Protein AF-A0A0C6FTD4-F1 (afdb_monomer)

Radius of gyration: 16.61 Å; Cα contacts (8 Å, |Δi|>4): 308; chains: 1; bounding box: 39×42×42 Å

Mean predicted aligned error: 10.11 Å

Sequence (191 aa):
MSHYGLHRQDNLIFLHEQGGGRCLSPGLAGLESPFRVQGRHWLPCPHRLGPPEPGPIVEHPLVRAMGPDQAGSLFHVRPEHISWLWRLAEMTPASERIVEPIWTVKRPRIRRLEPRLALTNAAPLVLVDLAPADLVDMETLAQLPRLRNLIVCGPIKLAAATVLEPEGLDWNHDWPAEGRRQLHHLIRKEA

Nearest PDB structures (foldseek):
  4mq6-assembly1_B  TM=4.910E-01  e=6.447E+00  Mycobacterium tuberculosis
  1e2s-assembly1_P-2  TM=2.036E-01  e=9.476E+00  Homo sapiens

Solvent-accessible surface area (backbone atoms only — not comparable to full-atom values): 11291 Å² total; per-residue (Å²): 134,69,36,48,48,58,35,39,56,96,90,46,73,40,41,33,34,68,77,73,49,36,28,70,36,88,97,40,56,85,48,68,61,97,67,85,82,83,76,95,67,84,37,78,57,75,89,74,60,70,85,68,80,91,72,78,66,69,74,38,67,49,51,36,61,42,26,64,78,56,73,42,43,49,32,27,32,51,58,93,51,50,67,55,56,64,55,44,47,52,25,38,92,56,80,59,82,42,72,39,52,43,79,82,50,47,84,85,38,58,73,62,45,51,62,60,36,56,34,36,47,33,51,30,41,31,39,28,79,48,53,82,88,46,47,73,60,50,54,55,59,68,70,51,86,42,59,18,27,41,35,42,26,21,90,70,78,56,93,83,38,46,80,43,69,70,84,93,64,66,87,84,56,64,36,53,58,49,27,54,37,54,50,54,52,55,63,58,75,78,107

Organism: NCBI:txid270351

Foldseek 3Di:
DWAKAWFADPHDIWIATLVPQATPAPPCRPDGDPDDDDDDDDHDDLVPQDAADDDDCCPAPVLVQQALDDAAAAAEEEQVCVVVSVLLVLLFDDSDDQEDEVVVCDPPRLVVCLVVQVGRGSGHREYEPDDPVCLVSVLVVNPHRGRYYYYYYYNDDDPRHHYHDCPPDDSPDPSNSVSSNVVNVVSVVSD

Structure (mmCIF, N/CA/C/O backbone):
data_AF-A0A0C6FTD4-F1
#
_entry.id   AF-A0A0C6FTD4-F1
#
loop_
_atom_site.group_PDB
_atom_site.id
_atom_site.type_symbol
_atom_site.label_atom_id
_atom_site.label_alt_id
_atom_site.label_comp_id
_atom_site.label_asym_id
_atom_site.label_entity_id
_atom_site.label_seq_id
_atom_site.pdbx_PDB_ins_code
_atom_site.Cartn_x
_atom_site.Cartn_y
_atom_site.Cartn_z
_atom_site.occupancy
_atom_site.B_iso_or_equiv
_atom_site.auth_seq_id
_atom_site.auth_comp_id
_atom_site.auth_asym_id
_atom_site.auth_atom_id
_atom_site.pdbx_PDB_model_num
ATOM 1 N N . MET A 1 1 ? -11.092 -6.631 -25.320 1.00 45.78 1 MET A N 1
ATOM 2 C CA . MET A 1 1 ? -9.939 -6.827 -24.417 1.00 45.78 1 MET A CA 1
ATOM 3 C C . MET A 1 1 ? -10.512 -7.267 -23.080 1.00 45.78 1 MET A C 1
ATOM 5 O O . MET A 1 1 ? -11.277 -6.500 -22.513 1.00 45.78 1 MET A O 1
ATOM 9 N N . SER A 1 2 ? -10.257 -8.500 -22.636 1.00 45.19 2 SER A N 1
ATOM 10 C CA . SER A 1 2 ? -10.628 -8.921 -21.277 1.00 45.19 2 SER A CA 1
ATOM 11 C C . SER A 1 2 ? -9.624 -8.318 -20.301 1.00 45.19 2 SER A C 1
ATOM 13 O O . SER A 1 2 ? -8.418 -8.385 -20.542 1.00 45.19 2 SER A O 1
ATOM 15 N N . HIS A 1 3 ? -10.125 -7.690 -19.248 1.00 51.03 3 HIS A N 1
ATOM 16 C CA . HIS A 1 3 ? -9.325 -7.165 -18.147 1.00 51.03 3 HIS A CA 1
ATOM 17 C C . HIS A 1 3 ? -9.372 -8.164 -16.987 1.00 51.03 3 HIS A C 1
ATOM 19 O O . HIS A 1 3 ? -10.279 -8.995 -16.935 1.00 51.03 3 HIS A O 1
ATOM 25 N N . TYR A 1 4 ? -8.414 -8.096 -16.070 1.00 58.66 4 TYR A N 1
ATOM 26 C CA . TYR A 1 4 ? -8.310 -9.036 -14.954 1.00 58.66 4 TYR A CA 1
ATOM 27 C C . TYR A 1 4 ? -8.041 -8.276 -13.657 1.00 58.66 4 TYR A C 1
ATOM 29 O O . TYR A 1 4 ? -7.563 -7.149 -13.716 1.00 58.66 4 TYR A O 1
ATOM 37 N N . GLY A 1 5 ? -8.346 -8.864 -12.505 1.00 60.12 5 GLY A N 1
ATOM 38 C CA . GLY A 1 5 ? -8.024 -8.313 -11.187 1.00 60.12 5 GLY A CA 1
ATOM 39 C C . GLY A 1 5 ? -7.513 -9.409 -10.260 1.00 60.12 5 GLY A C 1
ATOM 40 O O . GLY A 1 5 ? -7.951 -10.554 -10.376 1.00 60.12 5 GLY A O 1
ATOM 41 N N . LEU A 1 6 ? -6.577 -9.077 -9.367 1.00 63.69 6 LEU A N 1
ATOM 42 C CA . LEU A 1 6 ? -6.231 -9.961 -8.254 1.00 63.69 6 LEU A CA 1
ATOM 43 C C . LEU A 1 6 ? -7.110 -9.668 -7.065 1.00 63.69 6 LEU A C 1
ATOM 45 O O . LEU A 1 6 ? -7.293 -8.512 -6.679 1.00 63.69 6 LEU A O 1
ATOM 49 N N . HIS A 1 7 ? -7.588 -10.747 -6.474 1.00 66.25 7 HIS A N 1
ATOM 50 C CA . HIS A 1 7 ? -8.433 -10.725 -5.308 1.00 66.25 7 HIS A CA 1
ATOM 51 C C . HIS A 1 7 ? -7.838 -11.620 -4.232 1.00 66.25 7 HIS A C 1
ATOM 53 O O . HIS A 1 7 ? -7.174 -12.607 -4.526 1.00 66.25 7 HIS A O 1
ATOM 59 N N . ARG A 1 8 ? -8.098 -11.265 -2.985 1.00 60.75 8 ARG A N 1
ATOM 60 C CA . ARG A 1 8 ? -7.745 -11.986 -1.786 1.00 60.75 8 ARG A CA 1
ATOM 61 C C . ARG A 1 8 ? -8.991 -12.127 -0.935 1.00 60.75 8 ARG A C 1
ATOM 63 O O . ARG A 1 8 ? -9.631 -11.132 -0.602 1.00 60.75 8 ARG A O 1
ATOM 70 N N . GLN A 1 9 ? -9.307 -13.355 -0.567 1.00 65.62 9 GLN A N 1
ATOM 71 C CA . GLN A 1 9 ? -10.308 -13.665 0.438 1.00 65.62 9 GLN A CA 1
ATOM 72 C C . GLN A 1 9 ? -9.646 -14.582 1.459 1.00 65.62 9 GLN A C 1
ATOM 74 O O . GLN A 1 9 ? -9.168 -15.660 1.111 1.00 65.62 9 GLN A O 1
ATOM 79 N N . ASP A 1 10 ? -9.561 -14.117 2.703 1.00 66.56 10 ASP A N 1
ATOM 80 C CA . ASP A 1 10 ? -8.832 -14.794 3.774 1.00 66.56 10 ASP A CA 1
ATOM 81 C C . ASP A 1 10 ? -7.364 -15.079 3.377 1.00 66.56 10 ASP A C 1
ATOM 83 O O . ASP A 1 10 ? -6.558 -14.158 3.181 1.00 66.56 10 ASP A O 1
ATOM 87 N N . ASN A 1 11 ? -7.013 -16.358 3.228 1.00 59.88 11 ASN A N 1
ATOM 88 C CA . ASN A 1 11 ? -5.682 -16.822 2.835 1.00 59.88 11 ASN A CA 1
ATOM 89 C C . ASN A 1 11 ? -5.563 -17.176 1.349 1.00 59.88 11 ASN A C 1
ATOM 91 O O . ASN A 1 11 ? -4.491 -17.591 0.926 1.00 59.88 11 ASN A O 1
ATOM 95 N N . LEU A 1 12 ? -6.638 -17.034 0.574 1.00 59.25 12 LEU A N 1
ATOM 96 C CA . LEU A 1 12 ? -6.668 -17.399 -0.836 1.00 59.25 12 LEU A CA 1
ATOM 97 C C . LEU A 1 12 ? -6.485 -16.159 -1.696 1.00 59.25 12 LEU A C 1
ATOM 99 O O . LEU A 1 12 ? -7.235 -15.191 -1.544 1.00 59.25 12 LEU A O 1
ATOM 103 N N . ILE A 1 13 ? -5.531 -16.208 -2.621 1.00 64.56 13 ILE A N 1
ATOM 104 C CA . ILE A 1 13 ? -5.377 -15.214 -3.676 1.00 64.56 13 ILE A CA 1
ATOM 105 C C . ILE A 1 13 ? -5.880 -15.833 -4.976 1.00 64.56 13 ILE A C 1
ATOM 107 O O . ILE A 1 13 ? -5.675 -17.007 -5.271 1.00 64.56 13 ILE A O 1
ATOM 111 N N . PHE A 1 14 ? -6.626 -15.064 -5.756 1.00 64.06 14 PHE A N 1
ATOM 112 C CA . PHE A 1 14 ? -7.151 -15.561 -7.010 1.00 64.06 14 PHE A CA 1
ATOM 113 C C . PHE A 1 14 ? -7.305 -14.473 -8.058 1.00 64.06 14 PHE A C 1
ATOM 115 O O . PHE A 1 14 ? -7.541 -13.297 -7.772 1.00 64.06 14 PHE A O 1
ATOM 122 N N . LEU A 1 15 ? -7.158 -14.890 -9.311 1.00 66.06 15 LEU A N 1
ATOM 123 C CA . LEU A 1 15 ? -7.287 -14.020 -10.466 1.00 66.06 15 LEU A CA 1
ATOM 124 C C . LEU A 1 15 ? -8.718 -14.080 -10.997 1.00 66.06 15 LEU A C 1
ATOM 126 O O . LEU A 1 15 ? -9.253 -15.163 -11.225 1.00 66.06 15 LEU A O 1
ATOM 130 N N . HIS A 1 16 ? -9.320 -12.927 -11.259 1.00 66.38 16 HIS A N 1
ATOM 131 C CA . HIS A 1 16 ? -10.670 -12.834 -11.813 1.00 66.38 16 HIS A CA 1
ATOM 132 C C . HIS A 1 16 ? -10.679 -12.130 -13.164 1.00 66.38 16 HIS A C 1
ATOM 134 O O . HIS A 1 16 ? -9.994 -11.127 -13.352 1.00 66.38 16 HIS A O 1
ATOM 140 N N . GLU A 1 17 ? -11.463 -12.646 -14.110 1.00 59.72 17 GLU A N 1
ATOM 141 C CA . GLU A 1 17 ? -11.718 -12.019 -15.407 1.00 59.72 17 GLU A CA 1
ATOM 142 C C . GLU A 1 17 ? -12.850 -10.984 -15.296 1.00 59.72 17 GLU A C 1
ATOM 144 O O . GLU A 1 17 ? -14.014 -11.336 -15.108 1.00 59.72 17 GLU A O 1
ATOM 149 N N . GLN A 1 18 ? -12.542 -9.707 -15.529 1.00 56.06 18 GLN A N 1
ATOM 150 C CA . GLN A 1 18 ? -13.492 -8.586 -15.495 1.00 56.06 18 GLN A CA 1
ATOM 151 C C . GLN A 1 18 ? -14.639 -8.727 -16.506 1.00 56.06 18 GLN A C 1
ATOM 153 O O . GLN A 1 18 ? -15.755 -8.294 -16.238 1.00 56.06 18 GLN A O 1
ATOM 158 N N . GLY A 1 19 ? -14.365 -9.269 -17.695 1.00 51.25 19 GLY A N 1
ATOM 159 C CA . GLY A 1 19 ? -15.361 -9.371 -18.768 1.00 51.25 19 GLY A CA 1
ATOM 160 C C . GLY A 1 19 ? -16.383 -10.491 -18.565 1.00 51.25 19 GLY A C 1
ATOM 161 O O . GLY A 1 19 ? -17.467 -10.420 -19.135 1.00 51.25 19 GLY A O 1
ATOM 162 N N . GLY A 1 20 ? -16.038 -11.507 -17.768 1.00 53.09 20 GLY A N 1
ATOM 163 C CA . GLY A 1 20 ? -16.849 -12.710 -17.573 1.00 53.09 20 GLY A CA 1
ATOM 164 C C . GLY A 1 20 ? -17.270 -12.974 -16.129 1.00 53.09 20 GLY A C 1
ATOM 165 O O . GLY A 1 20 ? -18.078 -13.868 -15.915 1.00 53.09 20 GLY A O 1
ATOM 166 N N . GLY A 1 21 ? -16.725 -12.245 -15.145 1.00 55.16 21 GLY A N 1
ATOM 167 C CA . GLY A 1 21 ? -16.970 -12.498 -13.719 1.00 55.16 21 GLY A CA 1
ATOM 168 C C . GLY A 1 21 ? -16.462 -13.865 -13.250 1.00 55.16 21 GLY A C 1
ATOM 169 O O . GLY A 1 21 ? -16.978 -14.408 -12.277 1.00 55.16 21 GLY A O 1
ATOM 170 N N . ARG A 1 22 ? -15.496 -14.445 -13.975 1.00 58.31 22 ARG A N 1
ATOM 171 C CA . ARG A 1 22 ? -14.999 -15.810 -13.768 1.00 58.31 22 ARG A CA 1
ATOM 172 C C . ARG A 1 22 ? -13.691 -15.796 -12.995 1.00 58.31 22 ARG A C 1
ATOM 174 O O . ARG A 1 22 ? -12.764 -15.076 -13.368 1.00 58.31 22 ARG A O 1
ATOM 181 N N . CYS A 1 23 ? -13.596 -16.656 -11.987 1.00 62.72 23 CYS A N 1
ATOM 182 C CA . CYS A 1 23 ? -12.325 -16.983 -11.359 1.00 62.72 23 CYS A CA 1
ATOM 183 C C . CYS A 1 23 ? -11.488 -17.841 -12.308 1.00 62.72 23 CYS A C 1
ATOM 185 O O . CYS A 1 23 ? -11.978 -18.821 -12.870 1.00 62.72 23 CYS A O 1
ATOM 187 N N . LEU A 1 24 ? -10.232 -17.458 -12.498 1.00 62.66 24 LEU A N 1
ATOM 188 C CA . LEU A 1 24 ? -9.286 -18.141 -13.377 1.00 62.66 24 LEU A CA 1
ATOM 189 C C . LEU A 1 24 ? -8.280 -18.998 -12.610 1.00 62.66 24 LEU A C 1
ATOM 191 O O . LEU A 1 24 ? -7.499 -19.710 -13.236 1.00 62.66 24 LEU A O 1
ATOM 195 N N . SER A 1 25 ? -8.292 -18.939 -11.278 1.00 61.38 25 SER A N 1
ATOM 196 C CA . SER A 1 25 ? -7.454 -19.805 -10.455 1.00 61.38 25 SER A CA 1
ATOM 197 C C . SER A 1 25 ? -7.969 -21.255 -10.511 1.00 61.38 25 SER A C 1
ATOM 199 O O . SER A 1 25 ? -9.168 -21.482 -10.296 1.00 61.38 25 SER A O 1
ATOM 201 N N . PRO A 1 26 ? -7.101 -22.246 -10.803 1.00 54.31 26 PRO A N 1
ATOM 202 C CA . PRO A 1 26 ? -7.471 -23.661 -10.810 1.00 54.31 26 PRO A CA 1
ATOM 203 C C . PRO A 1 26 ? -8.148 -24.078 -9.497 1.00 54.31 26 PRO A C 1
ATOM 205 O O . PRO A 1 26 ? -7.729 -23.674 -8.420 1.00 54.31 26 PRO A O 1
ATOM 208 N N . GLY A 1 27 ? -9.231 -24.856 -9.579 1.00 57.47 27 GLY A N 1
ATOM 209 C CA . GLY A 1 27 ? -9.994 -25.297 -8.400 1.00 57.47 27 GLY A CA 1
ATOM 210 C C . GLY A 1 27 ? -10.921 -24.242 -7.779 1.00 57.47 27 GLY A C 1
ATOM 211 O O . GLY A 1 27 ? -11.751 -24.593 -6.946 1.00 57.47 27 GLY A O 1
ATOM 212 N N . LEU A 1 28 ? -10.857 -22.981 -8.221 1.00 61.84 28 LEU A N 1
ATOM 213 C CA . LEU A 1 28 ? -11.660 -21.871 -7.690 1.00 61.84 28 LEU A CA 1
ATOM 214 C C . LEU A 1 28 ? -12.660 -21.299 -8.707 1.00 61.84 28 LEU A C 1
ATOM 216 O O . LEU A 1 28 ? -13.267 -20.261 -8.455 1.00 61.84 28 LEU A O 1
ATOM 220 N N . ALA A 1 29 ? -12.872 -21.980 -9.839 1.00 55.38 29 ALA A N 1
ATOM 221 C CA . ALA A 1 29 ? -13.727 -21.533 -10.947 1.00 55.38 29 ALA A CA 1
ATOM 222 C C . ALA A 1 29 ? -15.187 -21.216 -10.548 1.00 55.38 29 ALA A C 1
ATOM 224 O O . ALA A 1 29 ? -15.860 -20.473 -11.258 1.00 55.38 29 ALA A O 1
ATOM 225 N N . GLY A 1 30 ? -15.665 -21.765 -9.424 1.00 55.09 30 GLY A N 1
ATOM 226 C CA . GLY A 1 30 ? -17.000 -21.510 -8.872 1.00 55.09 30 GLY A CA 1
ATOM 227 C C . GLY A 1 30 ? -17.117 -20.268 -7.979 1.00 55.09 30 GLY A C 1
ATOM 228 O O . GLY A 1 30 ? -18.221 -19.956 -7.544 1.00 55.09 30 GLY A O 1
ATOM 229 N N . LEU A 1 31 ? -16.017 -19.562 -7.682 1.00 56.34 31 LEU A N 1
ATOM 230 C CA . LEU A 1 31 ? -16.070 -18.315 -6.916 1.00 56.34 31 LEU A CA 1
ATOM 231 C C . LEU A 1 31 ? -16.557 -17.168 -7.810 1.00 56.34 31 LEU A C 1
ATOM 233 O O . LEU A 1 31 ? -15.825 -16.694 -8.686 1.00 56.34 31 LEU A O 1
ATOM 237 N N . GLU A 1 32 ? -17.787 -16.713 -7.571 1.00 52.66 32 GLU A N 1
ATOM 238 C CA . GLU A 1 32 ? -18.335 -15.506 -8.192 1.00 52.66 32 GLU A CA 1
ATOM 239 C C . GLU A 1 32 ? -17.591 -14.254 -7.711 1.00 52.66 32 GLU A C 1
ATOM 241 O O . GLU A 1 32 ? -17.205 -14.148 -6.5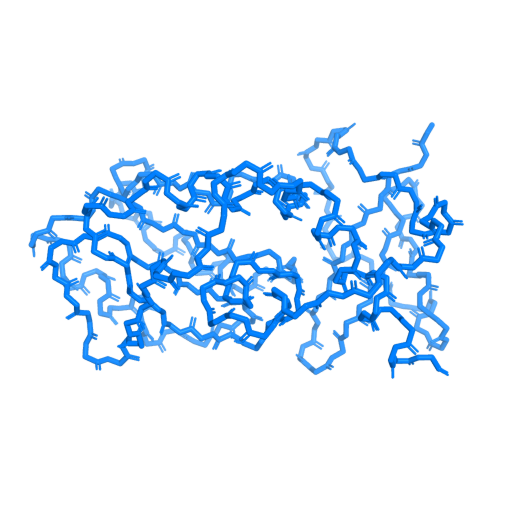48 1.00 52.66 32 GLU A O 1
ATOM 246 N N . SER A 1 33 ? -17.397 -13.279 -8.607 1.00 49.12 33 SER A N 1
ATOM 247 C CA . SER A 1 33 ? -16.842 -11.974 -8.231 1.00 49.12 33 SER A CA 1
ATOM 248 C C . SER A 1 33 ? -17.921 -11.204 -7.475 1.00 49.12 33 SER A C 1
ATOM 250 O O . SER A 1 33 ? -18.942 -10.883 -8.089 1.00 49.12 33 SER A O 1
ATOM 252 N N . PRO A 1 34 ? -17.744 -10.826 -6.198 1.00 47.00 34 PRO A N 1
ATOM 253 C CA . PRO A 1 34 ? -18.799 -10.118 -5.477 1.00 47.00 34 PRO A CA 1
ATOM 254 C C . PRO A 1 34 ? -18.935 -8.636 -5.887 1.00 47.00 34 PRO A C 1
ATOM 256 O O . PRO A 1 34 ? -19.691 -7.893 -5.262 1.00 47.00 34 PRO A O 1
ATOM 259 N N . PHE A 1 35 ? -18.234 -8.169 -6.931 1.00 46.38 35 PHE A N 1
ATOM 260 C CA . PHE A 1 35 ? -18.145 -6.747 -7.271 1.00 46.38 35 PHE A CA 1
ATOM 261 C C . PHE A 1 35 ? -18.562 -6.425 -8.711 1.00 46.38 35 PHE A C 1
ATOM 263 O O . PHE A 1 35 ? -18.147 -7.065 -9.676 1.00 46.38 35 PHE A O 1
ATOM 270 N N . ARG A 1 36 ? -19.330 -5.336 -8.862 1.00 38.53 36 ARG A N 1
ATOM 271 C CA . ARG A 1 36 ? -19.528 -4.642 -10.142 1.00 38.53 36 ARG A CA 1
ATOM 272 C C . ARG A 1 36 ? -18.368 -3.682 -10.380 1.00 38.53 36 ARG A C 1
ATOM 274 O O . ARG A 1 36 ? -18.089 -2.828 -9.544 1.00 38.53 36 ARG A O 1
ATOM 281 N N . VAL A 1 37 ? -17.731 -3.781 -11.542 1.00 37.75 37 VAL A N 1
ATOM 282 C CA . VAL A 1 37 ? -16.562 -2.957 -11.865 1.00 37.75 37 VAL A CA 1
ATOM 283 C C . VAL A 1 37 ? -16.964 -1.545 -12.304 1.00 37.75 37 VAL A C 1
ATOM 285 O O . VAL A 1 37 ? -17.711 -1.375 -13.268 1.00 37.75 37 VAL A O 1
ATOM 288 N N . GLN A 1 38 ? -16.410 -0.527 -11.640 1.00 33.19 38 GLN A N 1
ATOM 289 C CA . GLN A 1 38 ? -16.407 0.866 -12.096 1.00 33.19 38 GLN A CA 1
ATOM 290 C C . GLN A 1 38 ? -15.045 1.192 -12.745 1.00 33.19 38 GLN A C 1
ATOM 292 O O . GLN A 1 38 ? -14.152 1.702 -12.083 1.00 33.19 38 GLN A O 1
ATOM 297 N N . GLY A 1 39 ? -14.854 0.875 -14.034 1.00 37.16 39 GLY A N 1
ATOM 298 C CA . GLY A 1 39 ? -13.661 1.295 -14.804 1.00 37.16 39 GLY A CA 1
ATOM 299 C C . GLY A 1 39 ? -13.094 0.243 -15.771 1.00 37.16 39 GLY A C 1
ATOM 300 O O . GLY A 1 39 ? -13.171 -0.952 -15.512 1.00 37.16 39 GLY A O 1
ATOM 301 N N . ARG A 1 40 ? -12.545 0.672 -16.920 1.00 34.06 40 ARG A N 1
ATOM 302 C CA . ARG A 1 40 ? -12.121 -0.180 -18.065 1.00 34.06 40 ARG A CA 1
ATOM 303 C C . ARG A 1 40 ? -10.595 -0.268 -18.267 1.00 34.06 40 ARG A C 1
ATOM 305 O O . ARG A 1 40 ? -10.122 -0.424 -19.394 1.00 34.06 40 ARG A O 1
ATOM 312 N N . HIS A 1 41 ? -9.788 -0.108 -17.226 1.00 37.22 41 HIS A N 1
ATOM 313 C CA . HIS A 1 41 ? -8.341 0.092 -17.379 1.00 37.22 41 HIS A CA 1
ATOM 314 C C . HIS A 1 41 ? -7.584 -0.702 -16.296 1.00 37.22 41 HIS A C 1
ATOM 316 O O . HIS A 1 41 ? -8.035 -0.674 -15.164 1.00 37.22 41 HIS A O 1
ATOM 322 N N . TRP A 1 42 ? -6.481 -1.444 -16.458 1.00 35.81 42 TRP A N 1
ATOM 323 C CA . TRP A 1 42 ? -5.615 -1.881 -17.561 1.00 35.81 42 TRP A CA 1
ATOM 324 C C . TRP A 1 42 ? -4.735 -3.048 -17.046 1.00 35.81 42 TRP A C 1
ATOM 326 O O . TRP A 1 42 ? -3.538 -2.881 -16.833 1.00 35.81 42 TRP A O 1
ATOM 336 N N . LEU A 1 43 ? -5.283 -4.242 -16.823 1.00 40.94 43 LEU A N 1
ATOM 337 C CA . LEU A 1 43 ? -4.435 -5.398 -16.503 1.00 40.94 43 LEU A CA 1
ATOM 338 C C . LEU A 1 43 ? -4.237 -6.263 -17.756 1.00 40.94 43 LEU A C 1
ATOM 340 O O . LEU A 1 43 ? -5.187 -6.932 -18.177 1.00 40.94 43 LEU A O 1
ATOM 344 N N . PRO A 1 44 ? -3.053 -6.240 -18.408 1.00 38.34 44 PRO A N 1
ATOM 345 C CA . PRO A 1 44 ? -2.713 -7.271 -19.376 1.00 38.34 44 PRO A CA 1
ATOM 346 C C . PRO A 1 44 ? -2.757 -8.636 -18.678 1.00 38.34 44 PRO A C 1
ATOM 348 O O . PRO A 1 44 ? -2.241 -8.803 -17.577 1.00 38.34 44 PRO A O 1
ATOM 351 N N . CYS A 1 45 ? -3.425 -9.594 -19.322 1.00 37.88 45 CYS A N 1
ATOM 352 C CA . CYS A 1 45 ? -3.592 -10.965 -18.842 1.00 37.88 45 CYS A CA 1
ATOM 353 C C . CYS A 1 45 ? -2.259 -11.553 -18.341 1.00 37.88 45 CYS A C 1
ATOM 355 O O . CYS A 1 45 ? -1.292 -11.523 -19.109 1.00 37.88 45 CYS A O 1
ATOM 357 N N . PRO A 1 46 ? -2.197 -12.139 -17.131 1.00 40.62 46 PRO A N 1
ATOM 358 C CA . PRO A 1 46 ? -0.952 -12.662 -16.573 1.00 40.62 46 PRO A CA 1
ATOM 359 C C . PRO A 1 46 ? -0.315 -13.795 -17.397 1.00 40.62 46 PRO A C 1
ATOM 361 O O . PRO A 1 46 ? 0.883 -14.024 -17.303 1.00 40.62 46 PRO A O 1
ATOM 364 N N . HIS A 1 47 ? -1.062 -14.439 -18.298 1.00 36.72 47 HIS A N 1
ATOM 365 C CA . HIS A 1 47 ? -0.522 -15.414 -19.259 1.00 36.72 47 HIS A CA 1
ATOM 366 C C . HIS A 1 47 ? 0.342 -14.795 -20.374 1.00 36.72 47 HIS A C 1
ATOM 368 O O . HIS A 1 47 ? 0.968 -15.519 -21.141 1.00 36.72 47 HIS A O 1
ATOM 374 N N . ARG A 1 48 ? 0.365 -13.461 -20.499 1.00 37.53 48 ARG A N 1
ATOM 375 C CA . ARG A 1 48 ? 1.276 -12.727 -21.396 1.00 37.53 48 ARG A CA 1
ATOM 376 C C . ARG A 1 48 ? 2.547 -12.251 -20.693 1.00 37.53 48 ARG A C 1
ATOM 378 O O . ARG A 1 48 ? 3.351 -11.553 -21.305 1.00 37.53 48 ARG A O 1
ATOM 385 N N . LEU A 1 49 ? 2.711 -12.580 -19.415 1.00 46.72 49 LEU A N 1
ATOM 386 C CA . LEU A 1 49 ? 3.906 -12.257 -18.655 1.00 46.72 49 LEU A CA 1
ATOM 387 C C . LEU A 1 49 ? 4.965 -13.289 -19.043 1.00 46.72 49 LEU A C 1
ATOM 389 O O . LEU A 1 49 ? 4.818 -14.475 -18.757 1.00 46.72 49 LEU A O 1
ATOM 393 N N . GLY A 1 50 ? 5.991 -12.844 -19.769 1.00 42.88 50 GLY A N 1
ATOM 394 C CA . GLY A 1 50 ? 7.176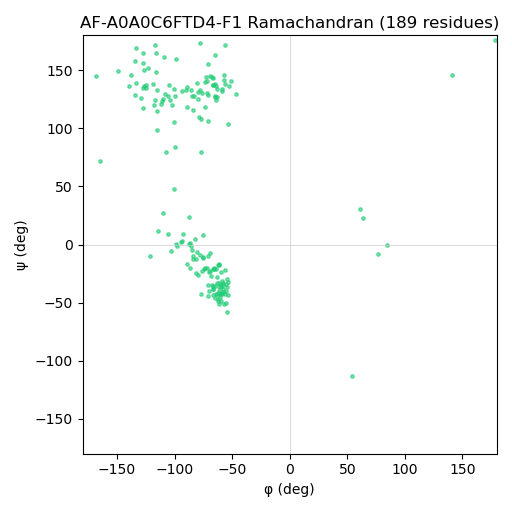 -13.656 -20.029 1.00 42.88 50 GLY A CA 1
ATOM 395 C C . GLY A 1 50 ? 7.831 -14.141 -18.725 1.00 42.88 50 GLY A C 1
ATOM 396 O O . GLY A 1 50 ? 7.435 -13.718 -17.634 1.00 42.88 50 GLY A O 1
ATOM 397 N N . PRO A 1 51 ? 8.825 -15.039 -18.812 1.00 43.94 51 PRO A N 1
ATOM 398 C CA . PRO A 1 51 ? 9.530 -15.519 -17.631 1.00 43.94 51 PRO A CA 1
ATOM 399 C C . PRO A 1 51 ? 10.131 -14.335 -16.846 1.00 43.94 51 PRO A C 1
ATOM 401 O O . PRO A 1 51 ? 10.657 -13.407 -17.462 1.00 43.94 51 PRO A O 1
ATOM 404 N N . PRO A 1 52 ? 10.038 -14.337 -15.506 1.00 50.03 52 PRO A N 1
ATOM 405 C CA . PRO A 1 52 ? 10.572 -13.263 -14.684 1.00 50.03 52 PRO A CA 1
ATOM 406 C C . PRO A 1 52 ? 12.098 -13.246 -14.787 1.00 50.03 52 PRO A C 1
ATOM 408 O O . PRO A 1 52 ? 12.745 -14.292 -14.732 1.00 50.03 52 PRO A O 1
ATOM 411 N N . GLU A 1 53 ? 12.677 -12.056 -14.908 1.00 50.53 53 GLU A N 1
ATOM 412 C CA . GLU A 1 53 ? 14.117 -11.877 -14.726 1.00 50.53 53 GLU A CA 1
ATOM 413 C C . GLU A 1 53 ? 14.472 -11.987 -13.229 1.00 50.53 53 GLU A C 1
ATOM 415 O O . GLU A 1 53 ? 13.724 -11.467 -12.394 1.00 50.53 53 GLU A O 1
ATOM 420 N N . PRO A 1 54 ? 15.588 -12.640 -12.864 1.00 46.50 54 PRO A N 1
ATOM 421 C CA . PRO A 1 54 ? 16.039 -12.731 -11.477 1.00 46.50 54 PRO A CA 1
ATOM 422 C C . PRO A 1 54 ? 16.473 -11.360 -10.927 1.00 46.50 54 PRO A C 1
ATOM 424 O O . PRO A 1 54 ? 17.185 -10.619 -11.603 1.00 46.50 54 PRO A O 1
ATOM 427 N N . GLY A 1 55 ? 16.097 -11.032 -9.683 1.00 53.84 55 GLY A N 1
ATOM 428 C CA . GLY A 1 55 ? 16.556 -9.807 -9.017 1.00 53.84 55 GLY A CA 1
ATOM 429 C C . GLY A 1 55 ? 16.244 -9.745 -7.507 1.00 53.84 55 GLY A C 1
ATOM 430 O O . GLY A 1 55 ? 15.191 -10.222 -7.089 1.00 53.84 55 GLY A O 1
ATOM 431 N N . PRO A 1 56 ? 17.129 -9.147 -6.680 1.00 56.03 56 PRO A N 1
ATOM 432 C CA . PRO A 1 56 ? 17.028 -9.116 -5.209 1.00 56.03 56 PRO A CA 1
ATOM 433 C C . PRO A 1 56 ? 16.025 -8.086 -4.651 1.00 56.03 56 PRO A C 1
ATOM 435 O O . PRO A 1 56 ? 15.722 -8.091 -3.462 1.00 56.03 56 PRO A O 1
ATOM 438 N N . ILE A 1 57 ? 15.490 -7.198 -5.497 1.00 69.25 57 ILE A N 1
ATOM 439 C CA . ILE A 1 57 ? 14.638 -6.062 -5.089 1.00 69.25 57 ILE A CA 1
ATOM 440 C C . ILE A 1 57 ? 13.296 -6.521 -4.494 1.00 69.25 57 ILE A C 1
ATOM 442 O O . ILE A 1 57 ? 12.690 -5.796 -3.703 1.00 69.25 57 ILE A O 1
ATOM 446 N N . VAL A 1 58 ? 12.868 -7.751 -4.799 1.00 68.31 58 VAL A N 1
ATOM 447 C CA . VAL A 1 58 ? 11.634 -8.345 -4.268 1.00 68.31 58 VAL A CA 1
ATOM 448 C C . VAL A 1 58 ? 11.645 -8.403 -2.742 1.00 68.31 58 VAL A C 1
ATOM 450 O O . VAL A 1 58 ? 10.586 -8.293 -2.142 1.00 68.31 58 VAL A O 1
ATOM 453 N N . GLU A 1 59 ? 12.803 -8.560 -2.099 1.00 77.06 59 GLU A N 1
ATOM 454 C CA . GLU A 1 59 ? 12.885 -8.733 -0.642 1.00 77.06 59 GLU A CA 1
ATOM 455 C C . GLU A 1 59 ? 12.864 -7.410 0.135 1.00 77.06 59 GLU A C 1
ATOM 457 O O . GLU A 1 59 ? 12.699 -7.416 1.356 1.00 77.06 59 GLU A O 1
ATOM 462 N N . HIS A 1 60 ? 12.977 -6.265 -0.546 1.00 87.81 60 HIS A N 1
ATOM 463 C CA . HIS A 1 60 ? 13.024 -4.974 0.129 1.00 87.81 60 HIS A CA 1
ATOM 464 C C . HIS A 1 60 ? 11.693 -4.673 0.859 1.00 87.81 60 HIS A C 1
ATOM 466 O O . HIS A 1 60 ? 10.636 -4.704 0.220 1.00 87.81 60 HIS A O 1
ATOM 472 N N . PRO A 1 61 ? 11.692 -4.315 2.163 1.00 90.25 61 PRO A N 1
ATOM 473 C CA . PRO A 1 61 ? 10.463 -4.178 2.954 1.00 90.25 61 PRO A CA 1
ATOM 474 C C . PRO A 1 61 ? 9.437 -3.203 2.371 1.00 90.25 61 PRO A C 1
ATOM 476 O O . PRO A 1 61 ? 8.250 -3.519 2.316 1.00 90.25 61 PRO A O 1
ATOM 479 N N . LEU A 1 62 ? 9.886 -2.039 1.885 1.00 92.00 62 LEU A N 1
ATOM 480 C CA . LEU A 1 62 ? 8.999 -1.053 1.257 1.00 92.00 62 LEU A CA 1
ATOM 481 C C . LEU A 1 62 ? 8.423 -1.554 -0.078 1.00 92.00 62 LEU A C 1
ATOM 483 O O . LEU A 1 62 ? 7.267 -1.283 -0.392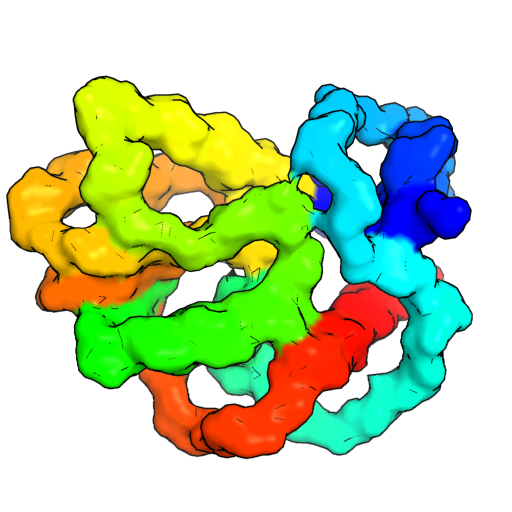 1.00 92.00 62 LEU A O 1
ATOM 487 N N . VAL A 1 63 ? 9.203 -2.328 -0.839 1.00 89.75 63 VAL A N 1
ATOM 488 C CA . VAL A 1 63 ? 8.767 -2.900 -2.121 1.00 89.75 63 VAL A CA 1
ATOM 489 C C . VAL A 1 63 ? 7.745 -3.999 -1.874 1.00 89.75 63 VAL A C 1
ATOM 491 O O . VAL A 1 63 ? 6.696 -3.996 -2.512 1.00 89.75 63 VAL A O 1
ATOM 494 N N . ARG A 1 64 ? 8.000 -4.878 -0.892 1.00 86.69 64 ARG A N 1
ATOM 495 C CA . ARG A 1 64 ? 7.022 -5.859 -0.411 1.00 86.69 64 ARG A CA 1
ATOM 496 C C . ARG A 1 64 ? 5.738 -5.142 -0.010 1.00 86.69 64 ARG A C 1
ATOM 498 O O . ARG A 1 64 ? 4.714 -5.395 -0.626 1.00 86.69 64 ARG A O 1
ATOM 505 N N . ALA A 1 65 ? 5.801 -4.191 0.925 1.00 90.25 65 ALA A N 1
ATOM 506 C CA . ALA A 1 65 ? 4.628 -3.474 1.433 1.00 90.25 65 ALA A CA 1
ATOM 507 C C . ALA A 1 65 ? 3.758 -2.832 0.338 1.00 90.25 65 ALA A C 1
ATOM 509 O O . ALA A 1 65 ? 2.536 -2.750 0.493 1.00 90.25 65 ALA A O 1
ATOM 510 N N . MET A 1 66 ? 4.383 -2.395 -0.758 1.00 88.69 66 MET A N 1
ATOM 511 C CA . MET A 1 66 ? 3.708 -1.798 -1.909 1.00 88.69 66 MET A CA 1
ATOM 512 C C . MET A 1 66 ? 3.216 -2.816 -2.952 1.00 88.69 66 MET A C 1
ATOM 514 O O . MET A 1 66 ? 2.345 -2.478 -3.754 1.00 88.69 66 MET A O 1
ATOM 518 N N . GLY A 1 67 ? 3.772 -4.028 -2.963 1.00 81.62 67 GLY A N 1
ATOM 519 C CA . GLY A 1 67 ? 3.510 -5.071 -3.951 1.00 81.62 67 GLY A CA 1
ATOM 520 C C . GLY A 1 67 ? 2.185 -5.827 -3.756 1.00 81.62 67 GLY A C 1
ATOM 521 O O . GLY A 1 67 ? 1.487 -5.640 -2.760 1.00 81.62 67 GLY A O 1
ATOM 522 N N . PRO A 1 68 ? 1.824 -6.712 -4.707 1.00 69.25 68 PRO A N 1
ATOM 523 C CA . PRO A 1 68 ? 0.533 -7.411 -4.734 1.00 69.25 68 PRO A CA 1
ATOM 524 C C . PRO A 1 68 ? 0.443 -8.642 -3.809 1.00 69.25 68 PRO A C 1
ATOM 526 O O . PRO A 1 68 ? -0.619 -9.245 -3.705 1.00 69.25 68 PRO A O 1
ATOM 529 N N . ASP A 1 69 ? 1.537 -9.056 -3.166 1.00 68.38 69 ASP A N 1
ATOM 530 C CA . ASP A 1 69 ? 1.611 -10.240 -2.294 1.00 68.38 69 ASP A CA 1
ATOM 531 C C . ASP A 1 69 ? 1.723 -9.806 -0.828 1.00 68.38 69 ASP A C 1
ATOM 533 O O . ASP A 1 69 ? 2.830 -9.721 -0.288 1.00 68.38 69 ASP A O 1
ATOM 537 N N . GLN A 1 70 ? 0.601 -9.437 -0.202 1.00 68.38 70 GLN A N 1
ATOM 538 C CA . GLN A 1 70 ? 0.605 -8.863 1.147 1.00 68.38 70 GLN A CA 1
ATOM 539 C C . GLN A 1 70 ? -0.448 -9.489 2.066 1.00 68.38 70 GLN A C 1
ATOM 541 O O . GLN A 1 70 ? -1.594 -9.720 1.675 1.00 68.38 70 GLN A O 1
ATOM 546 N N . ALA A 1 71 ? -0.042 -9.725 3.315 1.00 68.31 71 ALA A N 1
ATOM 547 C CA . ALA A 1 71 ? -0.937 -9.949 4.444 1.00 68.31 71 ALA A CA 1
ATOM 548 C C . ALA A 1 71 ? -1.239 -8.597 5.100 1.00 68.31 71 ALA A C 1
ATOM 550 O O . ALA A 1 71 ? -0.313 -7.822 5.345 1.00 68.31 71 ALA A O 1
ATOM 551 N N . GLY A 1 72 ? -2.509 -8.313 5.396 1.00 83.31 72 GLY A N 1
ATOM 552 C CA . GLY A 1 72 ? -2.943 -6.993 5.851 1.00 83.31 72 GLY A CA 1
ATOM 553 C C . GLY A 1 72 ? -2.176 -6.454 7.064 1.00 83.31 72 GLY A C 1
ATOM 554 O O . GLY A 1 72 ? -2.433 -6.824 8.207 1.00 83.31 72 GLY A O 1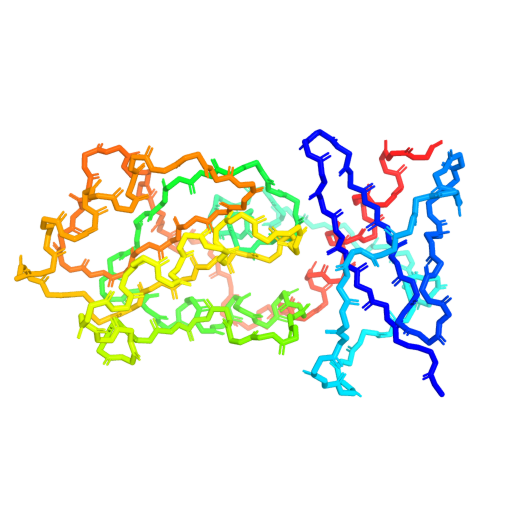
ATOM 555 N N . SER A 1 73 ? -1.267 -5.508 6.826 1.00 90.19 73 SER A N 1
ATOM 556 C CA . SER A 1 73 ? -0.373 -4.936 7.841 1.00 90.19 73 SER A CA 1
ATOM 557 C C . SER A 1 73 ? -0.435 -3.407 7.866 1.00 90.19 73 SER A C 1
ATOM 559 O O . SER A 1 73 ? -1.000 -2.783 6.967 1.00 90.19 73 SER A O 1
ATOM 561 N N . LEU A 1 74 ? 0.082 -2.804 8.940 1.00 93.12 74 LEU A N 1
ATOM 562 C CA . LEU A 1 74 ? 0.143 -1.353 9.104 1.00 93.12 74 LEU A CA 1
ATOM 563 C C . LEU A 1 74 ? 1.591 -0.901 9.000 1.00 93.12 74 LEU A C 1
ATOM 565 O O . LEU A 1 74 ? 2.448 -1.358 9.757 1.00 93.12 74 LEU A O 1
ATOM 569 N N . PHE A 1 75 ? 1.834 0.040 8.102 1.00 95.44 75 PHE A N 1
ATOM 570 C CA . PHE A 1 75 ? 3.156 0.589 7.866 1.00 95.44 75 PHE A CA 1
ATOM 571 C C . PHE A 1 75 ? 3.152 2.104 7.943 1.00 95.44 75 PHE A C 1
ATOM 573 O O . PHE A 1 75 ? 2.132 2.757 7.728 1.00 95.44 75 PHE A O 1
ATOM 580 N N . HIS A 1 76 ? 4.322 2.652 8.228 1.00 96.56 76 HIS A N 1
ATOM 581 C CA . HIS A 1 76 ? 4.567 4.075 8.313 1.00 96.56 76 HIS A CA 1
ATOM 582 C C . HIS A 1 76 ? 5.744 4.461 7.424 1.00 96.56 76 HIS A C 1
ATOM 584 O O . HIS A 1 76 ? 6.787 3.813 7.468 1.00 96.56 76 HIS A O 1
ATOM 590 N N . VAL A 1 77 ? 5.576 5.536 6.662 1.00 96.62 77 VAL A N 1
ATOM 591 C CA . VAL A 1 77 ? 6.629 6.154 5.852 1.00 96.62 77 VAL A CA 1
ATOM 592 C C . VAL A 1 77 ? 6.726 7.623 6.234 1.00 96.62 77 VAL A C 1
ATOM 594 O O . VAL A 1 77 ? 5.708 8.308 6.355 1.00 96.62 77 VAL A O 1
ATOM 597 N N . ARG A 1 78 ? 7.941 8.129 6.428 1.00 95.69 78 ARG A N 1
ATOM 598 C CA . ARG A 1 78 ? 8.134 9.531 6.811 1.00 95.69 78 ARG A CA 1
ATOM 599 C C . ARG A 1 78 ? 7.815 10.483 5.648 1.00 95.69 78 ARG A C 1
ATOM 601 O O . ARG A 1 78 ? 7.910 10.070 4.488 1.00 95.69 78 ARG A O 1
ATOM 608 N N . PRO A 1 79 ? 7.444 11.750 5.912 1.00 94.62 79 PRO A N 1
ATOM 609 C CA . PRO A 1 79 ? 7.035 12.690 4.866 1.00 94.62 79 PRO A CA 1
ATOM 610 C C . PRO A 1 79 ? 8.101 12.912 3.788 1.00 94.62 79 PRO A C 1
ATOM 612 O O . PRO A 1 79 ? 7.765 13.050 2.614 1.00 94.62 79 PRO A O 1
ATOM 615 N N . GLU A 1 80 ? 9.384 12.893 4.157 1.00 95.69 80 GLU A N 1
ATOM 616 C CA . GLU A 1 80 ? 10.513 13.061 3.235 1.00 95.69 80 GLU A CA 1
ATOM 617 C C . GLU A 1 80 ? 10.603 11.965 2.159 1.00 95.69 80 GLU A C 1
ATOM 619 O O . GLU A 1 80 ? 11.242 12.161 1.125 1.00 95.69 80 GLU A O 1
ATOM 624 N N . HIS A 1 81 ? 9.937 10.826 2.363 1.00 95.88 81 HIS A N 1
ATOM 625 C CA . HIS A 1 81 ? 9.957 9.678 1.456 1.00 95.88 81 HIS A CA 1
ATOM 626 C C . HIS A 1 81 ? 8.658 9.517 0.655 1.00 95.88 81 HIS A C 1
ATOM 628 O O . HIS A 1 81 ? 8.489 8.525 -0.054 1.00 95.88 81 HIS A O 1
ATOM 634 N N . ILE A 1 82 ? 7.744 10.494 0.698 1.00 95.19 82 ILE A N 1
ATOM 635 C CA . ILE A 1 82 ? 6.459 10.430 -0.019 1.00 95.19 82 ILE A CA 1
ATOM 636 C C . ILE A 1 82 ? 6.615 10.180 -1.529 1.00 95.19 82 ILE A C 1
ATOM 638 O O . ILE A 1 82 ? 5.800 9.482 -2.131 1.00 95.19 82 ILE A O 1
ATOM 642 N N . SER A 1 83 ? 7.673 10.704 -2.154 1.00 95.00 83 SER A N 1
ATOM 643 C CA . SER A 1 83 ? 7.940 10.529 -3.586 1.00 95.00 83 SER A CA 1
ATOM 644 C C . SER A 1 83 ? 8.132 9.055 -3.966 1.00 95.00 83 SER A C 1
ATOM 646 O O . SER A 1 83 ? 7.683 8.634 -5.034 1.00 95.00 83 SER A O 1
ATOM 648 N N . TRP A 1 84 ? 8.705 8.246 -3.070 1.00 95.06 84 TRP A N 1
ATOM 649 C CA . TRP A 1 84 ? 8.849 6.805 -3.263 1.00 95.06 84 TRP A CA 1
ATOM 650 C C . TRP A 1 84 ? 7.510 6.076 -3.274 1.00 95.06 84 TRP A C 1
ATOM 652 O O . TRP A 1 84 ? 7.347 5.146 -4.053 1.00 95.06 84 TRP A O 1
ATOM 662 N N . LEU A 1 85 ? 6.528 6.507 -2.479 1.00 94.44 85 LEU A N 1
ATOM 663 C CA . LEU A 1 85 ? 5.189 5.903 -2.489 1.00 94.44 85 LEU A CA 1
ATOM 664 C C . LEU A 1 85 ? 4.505 6.092 -3.843 1.00 94.44 85 LEU A C 1
ATOM 666 O O . LEU A 1 85 ? 3.917 5.152 -4.374 1.00 94.44 85 LEU A O 1
ATOM 670 N N . TRP A 1 86 ? 4.628 7.286 -4.426 1.00 91.44 86 TRP A N 1
ATOM 671 C CA . TRP A 1 86 ? 4.127 7.563 -5.772 1.00 91.44 86 TRP A CA 1
ATOM 672 C C . TRP A 1 86 ? 4.855 6.737 -6.831 1.00 91.44 86 TRP A C 1
ATOM 674 O O . TRP A 1 86 ? 4.204 6.169 -7.704 1.00 91.44 86 TRP A O 1
ATOM 684 N N . ARG A 1 87 ? 6.184 6.619 -6.723 1.00 90.06 87 ARG A N 1
ATOM 685 C CA . ARG A 1 87 ? 6.999 5.832 -7.656 1.00 90.06 87 ARG A CA 1
ATOM 686 C C . ARG A 1 87 ? 6.665 4.339 -7.594 1.00 90.06 87 ARG A C 1
ATOM 688 O O . ARG A 1 87 ? 6.464 3.701 -8.621 1.00 90.06 87 ARG A O 1
ATOM 695 N N . LEU A 1 88 ? 6.556 3.786 -6.391 1.00 90.44 88 LEU A N 1
ATOM 696 C CA . LEU A 1 88 ? 6.269 2.372 -6.154 1.00 90.44 88 LEU A CA 1
ATOM 697 C C . LEU A 1 88 ? 4.805 2.002 -6.415 1.00 90.44 88 LEU A C 1
ATOM 699 O O . LEU A 1 88 ? 4.517 0.838 -6.680 1.00 90.44 88 LEU A O 1
ATOM 703 N N . ALA A 1 89 ? 3.878 2.965 -6.406 1.00 88.06 89 ALA A N 1
ATOM 704 C CA . ALA A 1 89 ? 2.492 2.718 -6.808 1.00 88.06 89 ALA A CA 1
ATOM 705 C C . ALA A 1 89 ? 2.386 2.225 -8.262 1.00 88.06 89 ALA A C 1
ATOM 707 O O . ALA A 1 89 ? 1.435 1.524 -8.599 1.00 88.06 89 ALA A O 1
ATOM 708 N N . GLU A 1 90 ? 3.381 2.515 -9.107 1.00 82.44 90 GLU A N 1
ATOM 709 C CA . GLU A 1 90 ? 3.467 2.000 -10.477 1.00 82.44 90 GLU A CA 1
ATOM 710 C C . GLU A 1 90 ? 3.627 0.470 -10.549 1.00 82.44 90 GLU A C 1
ATOM 712 O O . GLU A 1 90 ? 3.294 -0.131 -11.572 1.00 82.44 90 GLU A O 1
ATOM 717 N N . MET A 1 91 ? 4.097 -0.177 -9.473 1.00 80.12 91 MET A N 1
ATOM 718 C CA . MET A 1 91 ? 4.159 -1.642 -9.388 1.00 80.12 91 MET A CA 1
ATOM 719 C C . MET A 1 91 ? 2.768 -2.271 -9.320 1.00 80.12 91 MET A C 1
ATOM 721 O O . MET A 1 91 ? 2.582 -3.422 -9.717 1.00 80.12 91 MET A O 1
ATOM 725 N N . THR A 1 92 ? 1.788 -1.539 -8.795 1.00 75.50 92 THR A N 1
ATOM 726 C CA . THR A 1 92 ? 0.519 -2.129 -8.392 1.00 75.50 92 THR A CA 1
ATOM 727 C C . THR A 1 92 ? -0.608 -1.583 -9.258 1.00 75.50 92 THR A C 1
ATOM 729 O O . THR A 1 92 ? -1.128 -0.494 -9.015 1.00 75.50 92 THR A O 1
ATOM 732 N N . PRO A 1 93 ? -1.027 -2.331 -10.288 1.00 61.19 93 PRO A N 1
ATOM 733 C CA . PRO A 1 93 ? -2.156 -1.936 -11.110 1.00 61.19 93 PRO A CA 1
ATOM 734 C C . PRO A 1 93 ? -3.456 -2.090 -10.307 1.00 61.19 93 PRO A C 1
ATOM 736 O O . PRO A 1 93 ? -3.940 -3.200 -10.088 1.00 61.19 93 PRO A O 1
ATOM 739 N N . ALA A 1 94 ? -4.039 -0.972 -9.878 1.00 62.97 94 ALA A N 1
ATOM 740 C CA . ALA A 1 94 ? -5.326 -0.933 -9.189 1.00 62.97 94 ALA A CA 1
ATOM 741 C C . ALA A 1 94 ? -6.380 -0.168 -10.001 1.00 62.97 94 ALA A C 1
ATOM 743 O O . ALA A 1 94 ? -6.078 0.783 -10.718 1.00 62.97 94 ALA A O 1
ATOM 744 N N . SER A 1 95 ? -7.642 -0.582 -9.860 1.00 55.00 95 SER A N 1
ATOM 745 C CA . SER A 1 95 ? -8.802 0.122 -10.428 1.00 55.00 95 SER A CA 1
ATOM 746 C C . SER A 1 95 ? -9.107 1.438 -9.707 1.00 55.00 95 SER A C 1
ATOM 748 O O . SER A 1 95 ? -9.788 2.303 -10.251 1.00 55.00 95 SER A O 1
ATOM 750 N N . GLU A 1 96 ? -8.617 1.579 -8.477 1.00 65.31 96 GLU A N 1
ATOM 751 C CA . GLU A 1 96 ? -8.746 2.770 -7.645 1.00 65.31 96 GLU A CA 1
ATOM 752 C C . GLU A 1 96 ? -7.375 3.387 -7.370 1.00 65.31 96 GLU A C 1
ATOM 754 O O . GLU A 1 96 ? -6.337 2.746 -7.540 1.00 65.31 96 GLU A O 1
ATOM 759 N N . ARG A 1 97 ? -7.374 4.634 -6.889 1.00 72.06 97 ARG A N 1
ATOM 760 C CA . ARG A 1 97 ? -6.151 5.258 -6.387 1.00 72.06 97 ARG A CA 1
ATOM 761 C C . ARG A 1 97 ? -5.653 4.489 -5.164 1.00 72.06 97 ARG A C 1
ATOM 763 O O . ARG A 1 97 ? -6.380 4.316 -4.192 1.00 72.06 97 ARG A O 1
ATOM 770 N N . ILE A 1 98 ? -4.403 4.046 -5.244 1.00 83.44 98 ILE A N 1
ATOM 771 C CA . ILE A 1 98 ? -3.677 3.423 -4.131 1.00 83.44 98 ILE A CA 1
ATOM 772 C C . ILE A 1 98 ? -3.215 4.494 -3.151 1.00 83.44 98 ILE A C 1
ATOM 774 O O . ILE A 1 98 ? -3.333 4.306 -1.947 1.00 83.44 98 ILE A O 1
ATOM 778 N N . VAL A 1 99 ? -2.714 5.615 -3.678 1.00 88.81 99 VAL A N 1
ATOM 779 C CA . VAL A 1 99 ? -2.203 6.742 -2.897 1.00 88.81 99 VAL A CA 1
ATOM 780 C C . VAL A 1 99 ? -3.232 7.860 -2.860 1.00 88.81 99 VAL A C 1
ATOM 782 O O . VAL A 1 99 ? -3.631 8.394 -3.898 1.00 88.81 99 VAL A O 1
ATOM 785 N N . GLU A 1 100 ? -3.667 8.206 -1.652 1.00 88.56 100 GLU A N 1
ATOM 786 C CA . GLU A 1 100 ? -4.709 9.193 -1.411 1.00 88.56 100 GLU A CA 1
ATOM 787 C C . GLU A 1 100 ? -4.326 10.172 -0.303 1.00 88.56 100 GLU A C 1
ATOM 789 O O . GLU A 1 100 ? -3.984 9.759 0.805 1.00 88.56 100 GLU A O 1
ATOM 794 N N . PRO A 1 101 ? -4.434 11.484 -0.552 1.00 87.31 101 PRO A N 1
ATOM 795 C CA . PRO A 1 101 ? -4.305 12.465 0.512 1.00 87.31 101 PRO A CA 1
ATOM 796 C C . PRO A 1 101 ? -5.426 12.326 1.538 1.00 87.31 101 PRO A C 1
ATOM 798 O O . PRO A 1 101 ? -6.601 12.241 1.163 1.00 87.31 101 PRO A O 1
ATOM 801 N N . ILE A 1 102 ? -5.102 12.394 2.828 1.00 83.94 102 ILE A N 1
ATOM 802 C CA . ILE A 1 102 ? -6.075 12.214 3.913 1.00 83.94 102 ILE A CA 1
ATOM 803 C C . ILE A 1 102 ? -7.234 13.218 3.830 1.00 83.94 102 ILE A C 1
ATOM 805 O O . ILE A 1 102 ? -8.388 12.878 4.090 1.00 83.94 102 ILE A O 1
ATOM 809 N N . TRP A 1 103 ? -6.971 14.438 3.349 1.00 77.75 103 TRP A N 1
ATOM 810 C CA . TRP A 1 103 ? -7.987 15.478 3.182 1.00 77.75 103 TRP A CA 1
ATOM 811 C C . TRP A 1 103 ? -9.036 15.137 2.116 1.00 77.75 103 TRP A C 1
ATOM 813 O O . TRP A 1 103 ? -10.131 15.703 2.139 1.00 77.75 103 TRP A O 1
ATOM 823 N N . THR A 1 104 ? -8.745 14.223 1.183 1.00 76.00 104 THR A N 1
ATOM 824 C CA . THR A 1 104 ? -9.746 13.715 0.226 1.00 76.00 104 THR A CA 1
ATOM 825 C C . THR A 1 104 ? -10.738 12.767 0.909 1.00 76.00 104 THR A C 1
ATOM 827 O O . THR A 1 104 ? -11.889 12.629 0.479 1.00 76.00 104 THR A O 1
ATOM 830 N N . VAL A 1 105 ? -10.340 12.221 2.058 1.00 71.62 105 VAL A N 1
ATOM 831 C CA . VAL A 1 105 ? -11.095 11.313 2.917 1.00 71.62 105 VAL A CA 1
ATOM 832 C C . VAL A 1 105 ? -11.700 12.067 4.122 1.00 71.62 105 VAL A C 1
ATOM 834 O O . VAL A 1 105 ? -11.596 11.650 5.270 1.00 71.62 105 VAL A O 1
ATOM 837 N N . LYS A 1 106 ? -12.353 13.219 3.898 1.00 56.88 106 LYS A N 1
ATOM 838 C CA . LYS A 1 106 ? -12.893 14.072 4.990 1.00 56.88 106 LYS A CA 1
ATOM 839 C C . LYS A 1 106 ? -13.879 13.349 5.917 1.00 56.88 106 LYS A C 1
ATOM 841 O O . LYS A 1 106 ? -14.767 12.647 5.434 1.00 56.88 106 LYS A O 1
ATOM 846 N N . ARG A 1 107 ? -13.848 13.621 7.232 1.00 54.53 107 ARG A N 1
ATOM 847 C CA . ARG A 1 107 ? -14.904 13.205 8.185 1.00 54.53 107 ARG A CA 1
ATOM 848 C C . ARG A 1 107 ? -16.314 13.607 7.695 1.00 54.53 107 ARG A C 1
ATOM 850 O O . ARG A 1 107 ? -16.470 14.692 7.135 1.00 54.53 107 ARG A O 1
ATOM 857 N N . PRO A 1 108 ? -17.340 12.749 7.878 1.00 51.50 108 PRO A N 1
ATOM 858 C CA . PRO A 1 108 ? -17.337 11.492 8.638 1.00 51.50 108 PRO A CA 1
ATOM 859 C C . PRO A 1 108 ? -16.887 10.262 7.813 1.00 51.50 108 PRO A C 1
ATOM 861 O O . PRO A 1 108 ? -17.246 9.131 8.131 1.00 51.50 108 PRO A O 1
ATOM 864 N N . ARG A 1 109 ? -16.118 10.442 6.728 1.00 60.66 109 ARG A N 1
ATOM 865 C CA . ARG A 1 109 ? -15.820 9.393 5.736 1.00 60.66 109 ARG A CA 1
ATOM 866 C C . ARG A 1 109 ? -14.691 8.426 6.093 1.00 60.66 109 ARG A C 1
ATOM 868 O O . ARG A 1 109 ? -14.424 7.548 5.286 1.00 60.66 109 ARG A O 1
ATOM 875 N N . ILE A 1 110 ? -14.087 8.484 7.277 1.00 63.41 110 ILE A N 1
ATOM 876 C CA . ILE A 1 110 ? -13.118 7.450 7.686 1.00 63.41 110 ILE A CA 1
ATOM 877 C C . ILE A 1 110 ? -13.763 6.068 7.812 1.00 63.41 110 ILE A C 1
ATOM 879 O O . ILE A 1 110 ? -13.189 5.086 7.355 1.00 63.41 110 ILE A O 1
ATOM 883 N N . ARG A 1 111 ? -15.035 6.003 8.228 1.00 63.88 111 ARG A N 1
ATOM 884 C CA . ARG A 1 111 ? -15.849 4.777 8.121 1.00 63.88 111 ARG A CA 1
ATOM 885 C C . ARG A 1 111 ? -16.055 4.296 6.676 1.00 63.88 111 ARG A C 1
ATOM 887 O O . ARG A 1 111 ? -16.434 3.158 6.461 1.00 63.88 111 ARG A O 1
ATOM 894 N N . ARG A 1 112 ? -15.819 5.139 5.661 1.00 66.81 112 ARG A N 1
ATOM 895 C CA . ARG A 1 112 ? -15.844 4.725 4.244 1.00 66.81 112 ARG A CA 1
ATOM 896 C C . ARG A 1 112 ? -14.522 4.110 3.784 1.00 66.81 112 ARG A C 1
ATOM 898 O O . ARG A 1 112 ? -14.503 3.512 2.713 1.00 66.81 112 ARG A O 1
ATOM 905 N N . LEU A 1 113 ? -13.441 4.234 4.560 1.00 74.19 113 LEU A N 1
ATOM 906 C CA . LEU A 1 113 ? -12.197 3.509 4.291 1.00 74.19 113 LEU A CA 1
ATOM 907 C C . LEU A 1 113 ? -12.238 2.077 4.807 1.00 74.19 113 LEU A C 1
ATOM 909 O O . LEU A 1 113 ? -11.541 1.237 4.257 1.00 74.19 113 LEU A O 1
ATOM 913 N N . GLU A 1 114 ? -13.068 1.780 5.803 1.00 75.00 114 GLU A N 1
ATOM 914 C CA . GLU A 1 114 ? -13.243 0.421 6.319 1.00 75.00 114 GLU A CA 1
ATOM 915 C C . GLU A 1 114 ? -13.640 -0.575 5.210 1.00 75.00 114 GLU A C 1
ATOM 917 O O . GLU A 1 114 ? -12.896 -1.538 5.016 1.00 75.00 114 GLU A O 1
ATOM 922 N N . PRO A 1 115 ? -14.669 -0.314 4.368 1.00 71.19 115 PRO A N 1
ATOM 923 C CA . PRO A 1 115 ? -14.946 -1.154 3.205 1.00 71.19 115 PRO A CA 1
ATOM 924 C C . PRO A 1 115 ? -13.741 -1.311 2.285 1.00 71.19 115 PRO A C 1
ATOM 926 O O . PRO A 1 115 ? -13.536 -2.386 1.744 1.00 71.19 115 PRO A O 1
ATOM 929 N N . ARG A 1 116 ? -12.931 -0.254 2.128 1.00 74.25 116 ARG A N 1
ATOM 930 C CA . ARG A 1 116 ? -11.742 -0.261 1.273 1.00 74.25 116 ARG A CA 1
ATOM 931 C C . ARG A 1 116 ? -10.633 -1.123 1.857 1.00 74.25 116 ARG A C 1
ATOM 933 O O . ARG A 1 116 ? -9.982 -1.828 1.107 1.00 74.25 116 ARG A O 1
ATOM 940 N N . LEU A 1 117 ? -10.412 -1.104 3.166 1.00 73.81 117 LEU A N 1
ATOM 941 C CA . LEU A 1 117 ? -9.455 -1.980 3.859 1.00 73.81 117 LEU A CA 1
ATOM 942 C C . LEU A 1 117 ? -9.911 -3.447 3.891 1.00 73.81 117 LEU A C 1
ATOM 944 O O . LEU A 1 117 ? -9.076 -4.350 3.982 1.00 73.81 117 LEU A O 1
ATOM 948 N N . ALA A 1 118 ? -11.219 -3.660 3.764 1.00 69.38 118 ALA A N 1
ATOM 949 C CA . ALA A 1 118 ? -11.854 -4.959 3.598 1.00 69.38 118 ALA A CA 1
ATOM 950 C C . ALA A 1 118 ? -12.080 -5.354 2.122 1.00 69.38 118 ALA A C 1
ATOM 952 O O . ALA A 1 118 ? -12.654 -6.412 1.864 1.00 69.38 118 ALA A O 1
ATOM 953 N N . LEU A 1 119 ? -11.649 -4.543 1.140 1.00 64.81 119 LEU A N 1
ATOM 954 C CA . LEU A 1 119 ? -11.712 -4.941 -0.268 1.00 64.81 119 LEU A CA 1
ATOM 955 C C . LEU A 1 119 ? -10.751 -6.095 -0.518 1.00 64.81 119 LEU A C 1
ATOM 957 O O . LEU A 1 119 ? -9.635 -6.125 -0.004 1.00 64.81 119 LEU A O 1
ATOM 961 N N . THR A 1 120 ? -11.174 -6.997 -1.396 1.00 56.22 120 THR A N 1
ATOM 962 C CA . THR A 1 120 ? -10.383 -8.164 -1.775 1.00 56.22 120 THR A CA 1
ATOM 963 C C . THR A 1 120 ? -9.231 -7.809 -2.712 1.00 56.22 120 THR A C 1
ATOM 965 O O . THR A 1 120 ? -8.375 -8.644 -2.934 1.00 56.22 120 THR A O 1
ATOM 968 N N . ASN A 1 121 ? -9.139 -6.597 -3.271 1.00 63.75 121 ASN A N 1
ATOM 969 C CA . ASN A 1 121 ? -7.996 -6.251 -4.122 1.00 63.75 121 ASN A CA 1
ATOM 970 C C . ASN A 1 121 ? -6.692 -6.256 -3.301 1.00 63.75 121 ASN A C 1
ATOM 972 O O . ASN A 1 121 ? -6.599 -5.567 -2.286 1.00 63.75 121 ASN A O 1
ATOM 976 N N . ALA A 1 122 ? -5.689 -7.004 -3.767 1.00 69.06 122 ALA A N 1
ATOM 977 C CA . ALA A 1 122 ? -4.409 -7.168 -3.079 1.00 69.06 122 ALA A CA 1
ATOM 978 C C . ALA A 1 122 ? -3.535 -5.894 -3.057 1.00 69.06 122 ALA A C 1
ATOM 980 O O . ALA A 1 122 ? -2.513 -5.855 -2.376 1.00 69.06 122 ALA A O 1
ATOM 981 N N . ALA A 1 123 ? -3.937 -4.836 -3.770 1.00 78.75 123 ALA A N 1
ATOM 982 C CA . ALA A 1 123 ? -3.262 -3.547 -3.740 1.00 78.75 123 ALA A CA 1
ATOM 983 C C . ALA A 1 123 ? -3.339 -2.872 -2.355 1.00 78.75 123 ALA A C 1
ATOM 985 O O . ALA A 1 123 ? -4.419 -2.846 -1.752 1.00 78.75 123 ALA A O 1
ATOM 986 N N . PRO A 1 124 ? -2.247 -2.253 -1.868 1.00 86.69 124 PRO A N 1
ATOM 987 C CA . PRO A 1 124 ? -2.259 -1.529 -0.602 1.00 86.69 124 PRO A CA 1
ATOM 988 C C . PRO A 1 124 ? -3.178 -0.300 -0.672 1.00 86.69 124 PRO A C 1
ATOM 990 O O . PRO A 1 124 ? -3.535 0.185 -1.747 1.00 86.69 124 PRO A O 1
ATOM 993 N N . LEU A 1 125 ? -3.543 0.231 0.492 1.00 88.81 125 LEU A N 1
ATOM 994 C CA . LEU A 1 125 ? -4.070 1.585 0.637 1.00 88.81 125 LEU A CA 1
ATOM 995 C C . LEU A 1 125 ? -2.989 2.461 1.266 1.00 88.81 125 LEU A C 1
ATOM 997 O O . LEU A 1 125 ? -2.467 2.129 2.327 1.00 88.81 125 LEU A O 1
ATOM 1001 N N . VAL A 1 126 ? -2.683 3.589 0.638 1.00 91.81 126 VAL A N 1
ATOM 1002 C CA . VAL A 1 126 ? -1.681 4.548 1.098 1.00 91.81 126 VAL A CA 1
ATOM 1003 C C . VAL A 1 126 ? -2.371 5.875 1.392 1.00 91.81 126 VAL A C 1
ATOM 1005 O O . VAL A 1 126 ? -2.970 6.477 0.503 1.00 91.81 126 VAL A O 1
ATOM 1008 N N . LEU A 1 127 ? -2.281 6.338 2.637 1.00 92.06 127 LEU A N 1
ATOM 1009 C CA . LEU A 1 127 ? -2.786 7.640 3.066 1.00 92.06 127 LEU A CA 1
ATOM 1010 C C . LEU A 1 127 ? -1.613 8.602 3.237 1.00 92.06 127 LEU A C 1
ATOM 1012 O O . LEU A 1 127 ? -0.677 8.297 3.975 1.00 92.06 127 LEU A O 1
ATOM 1016 N N . VAL A 1 128 ? -1.658 9.747 2.561 1.00 92.62 128 VAL A N 1
ATOM 1017 C CA . VAL A 1 128 ? -0.610 10.783 2.619 1.00 92.62 128 VAL A CA 1
ATOM 1018 C C . VAL A 1 128 ? -1.140 12.090 3.202 1.00 92.62 128 VAL A C 1
ATOM 1020 O O . VAL A 1 128 ? -2.346 12.241 3.402 1.00 92.62 128 VAL A O 1
ATOM 1023 N N . ASP A 1 129 ? -0.240 13.037 3.465 1.00 88.75 129 ASP A N 1
ATOM 1024 C CA . ASP A 1 129 ? -0.544 14.352 4.044 1.00 88.75 129 ASP A CA 1
ATOM 1025 C C . ASP A 1 129 ? -1.187 14.286 5.441 1.00 88.75 129 ASP A C 1
ATOM 1027 O O . ASP A 1 129 ? -1.979 15.156 5.804 1.00 88.75 129 ASP A O 1
ATOM 1031 N N . LEU A 1 130 ? -0.867 13.255 6.235 1.00 87.25 130 LEU A N 1
ATOM 1032 C CA . LEU A 1 130 ? -1.376 13.142 7.603 1.00 87.25 130 LEU A CA 1
ATOM 1033 C C . LEU A 1 130 ? -0.875 14.299 8.475 1.00 87.25 130 LEU A C 1
ATOM 1035 O O . LEU A 1 130 ? 0.323 14.587 8.518 1.00 87.25 130 LEU A O 1
ATOM 1039 N N . ALA A 1 131 ? -1.782 14.898 9.242 1.00 85.62 131 ALA A N 1
ATOM 1040 C CA . ALA A 1 131 ? -1.475 15.899 10.252 1.00 85.62 131 ALA A CA 1
ATOM 1041 C C . ALA A 1 131 ? -1.678 15.335 11.673 1.00 85.62 131 ALA A C 1
ATOM 1043 O O . ALA A 1 131 ? -2.416 14.368 11.867 1.00 85.62 131 ALA A O 1
ATOM 1044 N N . PRO A 1 132 ? -1.101 15.966 12.715 1.00 84.75 132 PRO A N 1
ATOM 1045 C CA . PRO A 1 132 ? -1.343 15.566 14.105 1.00 84.75 132 PRO A CA 1
ATOM 1046 C C . PRO A 1 132 ? -2.813 15.521 14.526 1.00 84.75 132 PRO A C 1
ATOM 1048 O O . PRO A 1 132 ? -3.186 14.707 15.367 1.00 84.75 132 PRO A O 1
ATOM 1051 N N . ALA A 1 133 ? -3.658 16.353 13.918 1.00 84.81 133 ALA A N 1
ATOM 1052 C CA . ALA A 1 133 ? -5.093 16.365 14.184 1.00 84.81 133 ALA A CA 1
ATOM 1053 C C . ALA A 1 133 ? -5.811 15.073 13.741 1.00 84.81 133 ALA A C 1
ATOM 1055 O O . ALA A 1 133 ? -6.889 14.771 14.256 1.00 84.81 133 ALA A O 1
ATOM 1056 N N . ASP A 1 134 ? -5.213 14.295 12.834 1.00 84.81 134 ASP A N 1
ATOM 1057 C CA . ASP A 1 134 ? -5.787 13.059 12.297 1.00 84.81 134 ASP A CA 1
ATOM 1058 C C . ASP A 1 134 ? -5.484 11.834 13.181 1.00 84.81 134 ASP A C 1
ATOM 1060 O O . ASP A 1 134 ? -5.928 10.729 12.881 1.00 84.81 134 ASP A O 1
ATOM 1064 N N . LEU A 1 135 ? -4.740 11.990 14.284 1.00 84.62 135 LEU A N 1
ATOM 1065 C CA . LEU A 1 135 ? -4.236 10.861 15.077 1.00 84.62 135 LEU A CA 1
ATOM 1066 C C . LEU A 1 135 ? -5.346 9.924 15.580 1.00 84.62 135 LEU A C 1
ATOM 1068 O O . LEU A 1 135 ? -5.285 8.726 15.334 1.00 84.62 135 LEU A O 1
ATOM 1072 N N . VAL A 1 136 ? -6.386 10.466 16.219 1.00 84.44 136 VAL A N 1
ATOM 1073 C CA . VAL A 1 136 ? -7.510 9.678 16.778 1.00 84.44 136 VAL A CA 1
ATOM 1074 C C . VAL A 1 136 ? -8.212 8.848 15.695 1.00 84.44 136 VAL A C 1
ATOM 1076 O O . VAL A 1 136 ? -8.619 7.701 15.884 1.00 84.44 136 VAL A O 1
ATOM 1079 N N . ASP A 1 137 ? -8.341 9.450 14.523 1.00 83.38 137 ASP A N 1
ATOM 1080 C CA . ASP A 1 137 ? -8.929 8.849 13.336 1.00 83.38 137 ASP A CA 1
ATOM 1081 C C . ASP A 1 137 ? -8.077 7.697 12.797 1.00 83.38 137 ASP A C 1
ATOM 1083 O O . ASP A 1 137 ? -8.588 6.634 12.440 1.00 83.38 137 ASP A O 1
ATOM 1087 N N . MET A 1 138 ? -6.764 7.906 12.759 1.00 85.56 138 MET A N 1
ATOM 1088 C CA . MET A 1 138 ? -5.805 6.913 12.298 1.00 85.56 138 MET A CA 1
ATOM 1089 C C . MET A 1 138 ? -5.651 5.758 13.283 1.00 85.56 138 MET A C 1
ATOM 1091 O O . MET A 1 138 ? -5.525 4.615 12.854 1.00 85.56 138 MET A O 1
ATOM 1095 N N . GLU A 1 139 ? -5.732 6.021 14.586 1.00 87.12 139 GLU A N 1
ATOM 1096 C CA . GLU A 1 139 ? -5.797 4.981 15.615 1.00 87.12 139 GLU A CA 1
ATOM 1097 C C . GLU A 1 139 ? -7.047 4.114 15.450 1.00 87.12 139 GLU A C 1
ATOM 1099 O O . GLU A 1 139 ? -6.960 2.891 15.542 1.00 87.12 139 GLU A O 1
ATOM 1104 N N . T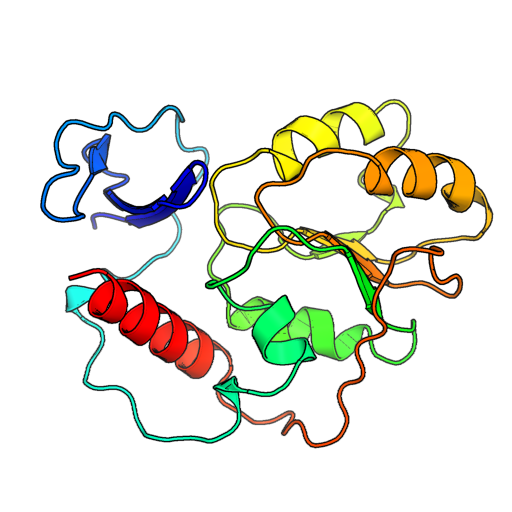HR A 1 140 ? -8.187 4.725 15.113 1.00 84.94 140 THR A N 1
ATOM 1105 C CA . THR A 1 140 ? -9.423 3.986 14.822 1.00 84.94 140 THR A CA 1
ATOM 1106 C C . THR A 1 140 ? -9.249 3.076 13.603 1.00 84.94 140 THR A C 1
ATOM 1108 O O . THR A 1 140 ? -9.590 1.897 13.658 1.00 84.94 140 THR A O 1
ATOM 1111 N N . LEU A 1 141 ? -8.673 3.582 12.506 1.00 83.06 141 LEU A N 1
ATOM 1112 C CA . LEU A 1 141 ? -8.398 2.765 11.315 1.00 83.06 141 LEU A CA 1
ATOM 1113 C C . LEU A 1 141 ? -7.367 1.661 11.576 1.00 83.06 141 LEU A C 1
ATOM 1115 O O . LEU A 1 141 ? -7.483 0.569 11.023 1.00 83.06 141 LEU A O 1
ATOM 1119 N N . ALA A 1 142 ? -6.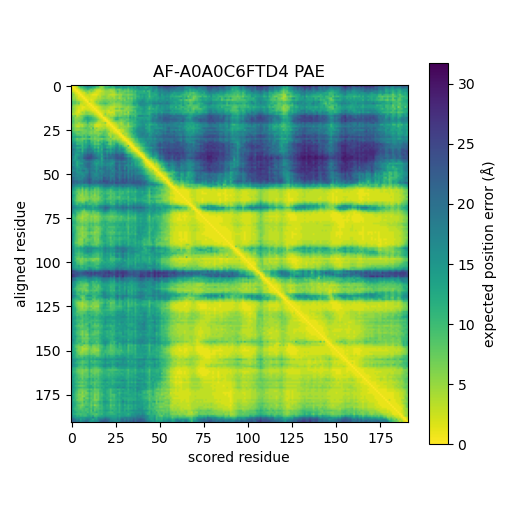363 1.930 12.410 1.00 86.81 142 ALA A N 1
ATOM 1120 C CA . ALA A 1 142 ? -5.305 0.979 12.735 1.00 86.81 142 ALA A CA 1
ATOM 1121 C C . ALA A 1 142 ? -5.828 -0.276 13.449 1.00 86.81 142 ALA A C 1
ATOM 1123 O O . ALA A 1 142 ? -5.214 -1.338 13.308 1.00 86.81 142 ALA A O 1
ATOM 1124 N N . GLN A 1 143 ? -6.943 -0.149 14.175 1.00 85.56 143 GLN A N 1
ATOM 1125 C CA . GLN A 1 143 ? -7.601 -1.228 14.916 1.00 85.56 143 GLN A CA 1
ATOM 1126 C C . GLN A 1 143 ? -8.494 -2.122 14.044 1.00 85.56 143 GLN A C 1
ATOM 1128 O O . GLN A 1 143 ? -8.915 -3.184 14.502 1.00 85.56 143 GLN A O 1
ATOM 1133 N N . LEU A 1 144 ? -8.797 -1.724 12.805 1.00 82.06 144 LEU A N 1
ATOM 1134 C CA . LEU A 1 144 ? -9.685 -2.499 11.944 1.00 82.06 144 LEU A CA 1
ATOM 1135 C C . LEU A 1 144 ? -9.013 -3.793 11.452 1.00 82.06 144 LEU A C 1
ATOM 1137 O O . LEU A 1 144 ? -7.838 -3.767 11.061 1.00 82.06 144 LEU A O 1
ATOM 1141 N N . PRO A 1 145 ? -9.759 -4.914 11.388 1.00 77.25 145 PRO A N 1
ATOM 1142 C CA . PRO A 1 145 ? -9.307 -6.090 10.661 1.00 77.25 145 PRO A CA 1
ATOM 1143 C C . PRO A 1 145 ? -9.178 -5.730 9.175 1.00 77.25 145 PRO A C 1
ATOM 1145 O O . PRO A 1 145 ? -10.102 -5.188 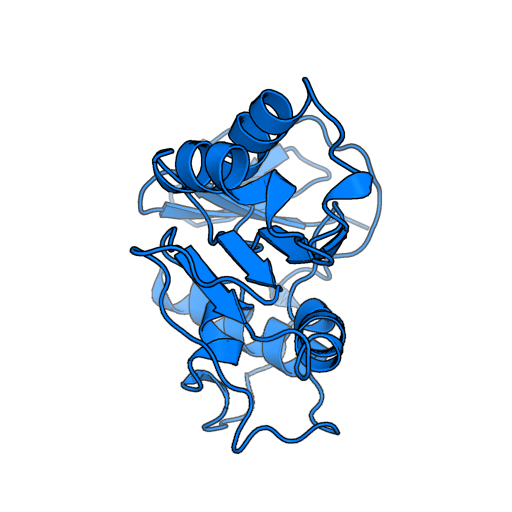8.569 1.00 77.25 145 PRO A O 1
ATOM 1148 N N . ARG A 1 146 ? -8.011 -5.999 8.587 1.00 81.44 146 ARG A N 1
ATOM 1149 C CA . ARG A 1 146 ? -7.670 -5.597 7.215 1.00 81.44 146 ARG A CA 1
ATOM 1150 C C . ARG A 1 146 ? -7.206 -6.797 6.402 1.00 81.44 146 ARG A C 1
ATOM 1152 O O . ARG A 1 146 ? -6.404 -7.595 6.878 1.00 81.44 146 ARG A O 1
ATOM 1159 N N . LEU A 1 147 ? -7.690 -6.895 5.164 1.00 74.69 147 LEU A N 1
ATOM 1160 C CA . LEU A 1 147 ? -7.272 -7.929 4.208 1.00 74.69 147 LEU A CA 1
ATOM 1161 C C . LEU A 1 147 ? -6.064 -7.493 3.367 1.00 74.69 147 LEU A C 1
ATOM 1163 O O . LEU A 1 147 ? -5.385 -8.332 2.781 1.00 74.69 147 LEU A O 1
ATOM 1167 N N . ARG A 1 148 ? -5.770 -6.188 3.344 1.00 80.56 148 ARG A N 1
ATOM 1168 C CA . ARG A 1 148 ? -4.652 -5.573 2.616 1.00 80.56 148 ARG A CA 1
ATOM 1169 C C . ARG A 1 148 ? -3.893 -4.585 3.493 1.00 80.56 148 ARG A C 1
ATOM 1171 O O . ARG A 1 148 ? -4.345 -4.228 4.582 1.00 80.56 148 ARG A O 1
ATOM 1178 N N . ASN A 1 149 ? -2.739 -4.136 3.024 1.00 89.56 149 ASN A N 1
ATOM 1179 C CA . ASN A 1 149 ? -1.927 -3.179 3.763 1.00 89.56 149 ASN A CA 1
ATOM 1180 C C . ASN A 1 149 ? -2.547 -1.794 3.850 1.00 89.56 149 ASN A C 1
ATOM 1182 O O . ASN A 1 149 ? -3.111 -1.294 2.877 1.00 89.56 149 ASN A O 1
ATOM 1186 N N . LEU A 1 150 ? -2.321 -1.152 4.991 1.00 91.06 150 LEU A N 1
ATOM 1187 C CA . LEU A 1 150 ? -2.476 0.280 5.174 1.00 91.06 150 LEU A CA 1
ATOM 1188 C C . LEU A 1 150 ? -1.093 0.899 5.388 1.00 91.06 150 LEU A C 1
ATOM 1190 O O . LEU A 1 150 ? -0.391 0.547 6.334 1.00 91.06 150 LEU A O 1
ATOM 1194 N N . ILE A 1 151 ? -0.712 1.831 4.524 1.00 93.81 151 ILE A N 1
ATOM 1195 C CA . ILE A 1 151 ? 0.522 2.606 4.644 1.00 93.81 151 ILE A CA 1
ATOM 1196 C C . ILE A 1 151 ? 0.125 4.043 4.964 1.00 93.81 151 ILE A C 1
ATOM 1198 O O . ILE A 1 151 ? -0.637 4.658 4.222 1.00 93.81 151 ILE A O 1
ATOM 1202 N N . VAL A 1 152 ? 0.630 4.584 6.068 1.00 94.12 152 VAL A N 1
ATOM 1203 C CA . VAL A 1 152 ? 0.407 5.981 6.451 1.00 94.12 152 VAL A CA 1
ATOM 1204 C C . VAL A 1 152 ? 1.683 6.791 6.267 1.00 94.12 152 VAL A C 1
ATOM 1206 O O . VAL A 1 152 ? 2.748 6.407 6.748 1.00 94.12 152 VAL A O 1
ATOM 1209 N N . CYS A 1 153 ? 1.572 7.923 5.578 1.00 94.88 153 CYS A N 1
ATOM 1210 C CA . CYS A 1 153 ? 2.669 8.849 5.349 1.00 94.88 153 CYS A CA 1
ATOM 1211 C C . CYS A 1 153 ? 2.402 10.186 6.039 1.00 94.88 153 CYS A C 1
ATOM 1213 O O . CYS A 1 153 ? 1.453 10.897 5.704 1.00 94.88 153 CYS A O 1
ATOM 1215 N N . GLY A 1 154 ? 3.234 10.516 7.023 1.00 92.75 154 GLY A N 1
ATOM 1216 C CA . GLY A 1 154 ? 3.052 11.706 7.845 1.00 92.75 154 GLY A CA 1
ATOM 1217 C C . GLY A 1 154 ? 4.117 11.847 8.926 1.00 92.75 154 GLY A C 1
ATOM 1218 O O . GLY A 1 154 ? 4.954 10.964 9.082 1.00 92.75 154 GLY A O 1
ATOM 1219 N N . PRO A 1 155 ? 4.099 12.946 9.694 1.00 91.69 155 PRO A N 1
ATOM 1220 C CA . PRO A 1 155 ? 5.099 13.221 10.722 1.00 91.69 155 PRO A CA 1
ATOM 1221 C C . PRO A 1 155 ? 4.913 12.370 11.988 1.00 91.69 155 PRO A C 1
ATOM 1223 O O . PRO A 1 155 ? 5.781 12.368 12.856 1.00 91.69 155 PRO A O 1
ATOM 1226 N N . ILE A 1 156 ? 3.778 11.675 12.126 1.00 87.56 156 ILE A N 1
ATOM 1227 C CA . ILE A 1 156 ? 3.449 10.878 13.309 1.00 87.56 156 ILE A CA 1
ATOM 1228 C C . ILE A 1 156 ? 3.325 9.409 12.935 1.00 87.56 156 ILE A C 1
ATOM 1230 O O . ILE A 1 156 ? 2.526 9.019 12.082 1.00 87.56 156 ILE A O 1
ATOM 1234 N N . LYS A 1 157 ? 4.109 8.593 13.636 1.00 92.12 157 LYS A N 1
ATOM 1235 C CA . LYS A 1 157 ? 4.057 7.139 13.578 1.00 92.12 157 LYS A CA 1
ATOM 1236 C C . LYS A 1 157 ? 2.986 6.617 14.538 1.00 92.12 157 LYS A C 1
ATOM 1238 O O . LYS A 1 157 ? 3.023 6.912 15.729 1.00 92.12 157 LYS A O 1
ATOM 1243 N N . LEU A 1 158 ? 2.081 5.779 14.036 1.00 89.12 158 LEU A N 1
ATOM 1244 C CA . LEU A 1 158 ? 1.125 5.040 14.869 1.00 89.12 158 LEU A CA 1
ATOM 1245 C C . LEU A 1 158 ? 1.841 3.911 15.626 1.00 89.12 158 LEU A C 1
ATOM 1247 O O . LEU A 1 158 ? 2.738 3.272 15.076 1.00 89.12 158 LEU A O 1
ATOM 1251 N N . ALA A 1 159 ? 1.427 3.619 16.862 1.00 87.44 159 ALA A N 1
ATOM 1252 C CA . ALA A 1 159 ? 2.132 2.676 17.742 1.00 87.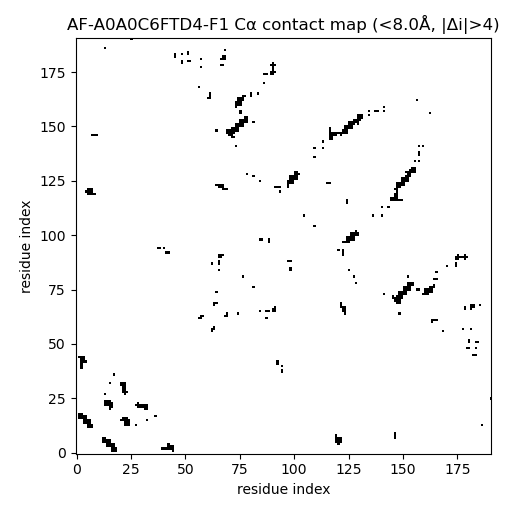44 159 ALA A CA 1
ATOM 1253 C C . ALA A 1 159 ? 2.343 1.277 17.125 1.00 87.44 159 ALA A C 1
ATOM 1255 O O . ALA A 1 159 ? 3.418 0.698 17.260 1.00 87.44 159 ALA A O 1
ATOM 1256 N N . ALA A 1 160 ? 1.344 0.761 16.404 1.00 87.94 160 ALA A N 1
ATOM 1257 C CA . ALA A 1 160 ? 1.386 -0.557 15.766 1.00 87.94 160 ALA A CA 1
ATOM 1258 C C . ALA A 1 160 ? 2.021 -0.561 14.359 1.00 87.94 160 ALA A C 1
ATOM 1260 O O . ALA A 1 160 ? 2.034 -1.602 13.706 1.00 87.94 160 ALA A O 1
ATOM 1261 N N . ALA A 1 161 ? 2.492 0.586 13.856 1.00 93.75 161 ALA A N 1
ATOM 1262 C CA . ALA A 1 161 ? 3.016 0.691 12.498 1.00 93.75 161 ALA A CA 1
ATOM 1263 C C . ALA A 1 161 ? 4.498 0.299 12.417 1.00 93.75 161 ALA A C 1
ATOM 1265 O O . ALA A 1 161 ? 5.334 0.803 13.174 1.00 93.75 161 ALA A O 1
ATOM 1266 N N . THR A 1 162 ? 4.843 -0.533 11.438 1.00 95.75 162 THR A N 1
ATOM 1267 C CA . THR A 1 162 ? 6.240 -0.801 11.070 1.00 95.75 162 THR A CA 1
ATOM 1268 C C . THR A 1 162 ? 6.768 0.338 10.202 1.00 95.75 162 THR A C 1
ATOM 1270 O O . THR A 1 162 ? 6.105 0.741 9.250 1.00 95.75 162 THR A O 1
ATOM 1273 N N . VAL A 1 163 ? 7.948 0.874 10.522 1.00 96.44 163 VAL A N 1
ATOM 1274 C CA . VAL A 1 163 ? 8.567 1.941 9.719 1.00 96.44 163 VAL A CA 1
ATOM 1275 C C . VAL A 1 163 ? 9.197 1.329 8.474 1.00 96.44 163 VAL A C 1
ATOM 1277 O O . VAL A 1 163 ? 9.894 0.321 8.571 1.00 96.44 163 VAL A O 1
ATOM 1280 N N . LEU A 1 164 ? 8.932 1.934 7.321 1.00 95.94 164 LEU A N 1
ATOM 1281 C CA . LEU A 1 164 ? 9.527 1.578 6.044 1.00 95.94 164 LEU A CA 1
ATOM 1282 C C . LEU A 1 164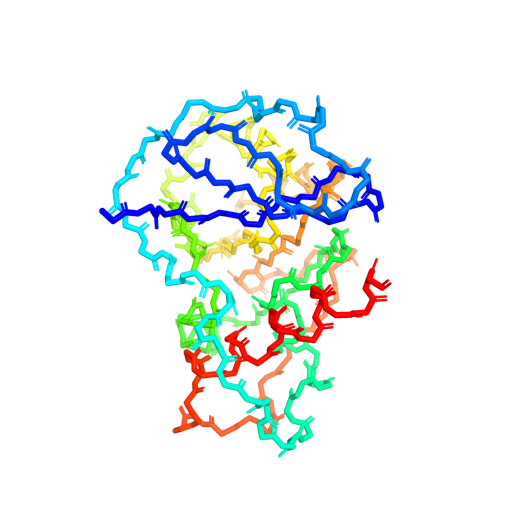 ? 10.376 2.743 5.554 1.00 95.94 164 LEU A C 1
ATOM 1284 O O . LEU A 1 164 ? 9.909 3.881 5.528 1.00 95.94 164 LEU A O 1
ATOM 1288 N N . GLU A 1 165 ? 11.586 2.425 5.119 1.00 95.12 165 GLU A N 1
ATOM 1289 C CA . GLU A 1 165 ? 12.546 3.384 4.584 1.00 95.12 165 GLU A CA 1
ATOM 1290 C C . GLU A 1 165 ? 12.944 2.948 3.160 1.00 95.12 165 GLU A C 1
ATOM 1292 O O . GLU A 1 165 ? 12.850 1.756 2.844 1.00 95.12 165 GLU A O 1
ATOM 1297 N N . PRO A 1 166 ? 13.331 3.875 2.267 1.00 93.94 166 PRO A N 1
ATOM 1298 C CA . PRO A 1 166 ? 13.672 3.561 0.882 1.00 93.94 166 PRO A CA 1
ATOM 1299 C C . PRO A 1 166 ? 15.173 3.302 0.645 1.00 93.94 166 PRO A C 1
ATOM 1301 O O . PRO A 1 166 ? 15.596 3.271 -0.513 1.00 93.94 166 PRO A O 1
ATOM 1304 N N . GLU A 1 167 ? 16.009 3.188 1.684 1.00 92.75 167 GLU A N 1
ATOM 1305 C CA . GLU A 1 167 ? 17.453 3.019 1.480 1.00 92.75 167 GLU A CA 1
ATOM 1306 C C . GLU A 1 167 ? 17.785 1.764 0.660 1.00 92.75 167 GLU A C 1
ATOM 1308 O O . GLU A 1 167 ? 17.290 0.671 0.911 1.00 92.75 167 GLU A O 1
ATOM 1313 N N . GLY A 1 168 ? 18.674 1.918 -0.324 1.00 87.75 168 GLY A N 1
ATOM 1314 C CA . GLY A 1 168 ? 19.073 0.822 -1.212 1.00 87.75 168 GLY A CA 1
ATOM 1315 C C . GLY A 1 168 ? 18.136 0.590 -2.401 1.00 87.75 168 GLY A C 1
ATOM 1316 O O . GLY A 1 168 ? 18.431 -0.271 -3.228 1.00 87.75 168 GLY A O 1
ATOM 1317 N N . LEU A 1 169 ? 17.052 1.363 -2.536 1.00 89.50 169 LEU A N 1
ATOM 1318 C CA . LEU A 1 169 ? 16.220 1.348 -3.737 1.00 89.50 169 LEU A CA 1
ATOM 1319 C C . LEU A 1 169 ? 16.822 2.187 -4.868 1.00 89.50 169 LEU A C 1
ATOM 1321 O O . LEU A 1 169 ? 17.289 3.307 -4.658 1.00 89.50 169 LEU A O 1
ATOM 1325 N N . ASP A 1 170 ? 16.739 1.664 -6.093 1.00 89.69 170 ASP A N 1
ATOM 1326 C CA . ASP A 1 170 ? 17.075 2.404 -7.309 1.00 89.69 170 ASP A CA 1
ATOM 1327 C C . ASP A 1 170 ? 15.842 3.135 -7.850 1.00 89.69 170 ASP A C 1
ATOM 1329 O O . ASP A 1 170 ? 14.836 2.531 -8.229 1.00 89.69 170 ASP A O 1
ATOM 1333 N N . TRP A 1 171 ? 15.926 4.462 -7.912 1.00 88.94 171 TRP A N 1
ATOM 1334 C CA . TRP A 1 171 ? 14.847 5.313 -8.409 1.00 88.94 171 TRP A CA 1
ATOM 1335 C C . TRP A 1 171 ? 14.473 4.994 -9.864 1.00 88.94 171 TRP A C 1
ATOM 1337 O O . TRP A 1 171 ? 13.295 5.046 -10.245 1.00 88.94 171 TRP A O 1
ATOM 1347 N N . ASN A 1 172 ? 15.478 4.628 -10.663 1.00 87.56 172 ASN A N 1
ATOM 1348 C CA . ASN A 1 172 ? 15.359 4.392 -12.098 1.00 87.56 172 ASN A CA 1
ATOM 1349 C C . ASN A 1 172 ? 14.960 2.953 -12.443 1.00 87.56 172 ASN A C 1
ATOM 1351 O O . ASN A 1 172 ? 14.805 2.642 -13.624 1.00 87.56 172 ASN A O 1
ATOM 1355 N N . HIS A 1 173 ? 14.751 2.095 -11.441 1.00 84.75 173 HIS A N 1
ATOM 1356 C CA . HIS A 1 173 ? 14.251 0.742 -11.655 1.00 84.75 173 HIS A CA 1
ATOM 1357 C C . HIS A 1 173 ? 12.909 0.757 -12.403 1.00 84.75 173 HIS A C 1
ATOM 1359 O O . HIS A 1 173 ? 12.073 1.650 -12.211 1.00 84.75 173 HIS A O 1
ATOM 1365 N N . ASP A 1 174 ? 12.684 -0.249 -13.251 1.00 83.19 174 ASP A N 1
ATOM 1366 C CA . ASP A 1 174 ? 11.403 -0.449 -13.936 1.00 83.19 174 ASP A CA 1
ATOM 1367 C C . ASP A 1 174 ? 10.385 -1.061 -12.958 1.00 83.19 174 ASP A C 1
ATOM 1369 O O . ASP A 1 174 ? 10.135 -2.268 -12.928 1.00 83.19 174 ASP A O 1
ATOM 1373 N N . TRP A 1 175 ? 9.810 -0.206 -12.112 1.00 83.88 175 TRP A N 1
ATOM 1374 C CA . TRP A 1 175 ? 8.794 -0.572 -11.123 1.00 83.88 175 TRP A CA 1
ATOM 1375 C C . TRP A 1 175 ? 7.539 -1.210 -11.740 1.00 83.88 175 TRP A C 1
ATOM 1377 O O . TRP A 1 175 ? 7.085 -2.234 -11.223 1.00 83.88 175 TRP A O 1
ATOM 1387 N N . PRO A 1 176 ? 7.001 -0.727 -12.877 1.00 79.50 176 PRO A N 1
ATOM 1388 C CA . PRO A 1 176 ? 5.968 -1.465 -13.594 1.00 79.50 176 PRO A CA 1
ATOM 1389 C C . PRO A 1 176 ? 6.370 -2.909 -13.932 1.00 79.50 176 PRO A C 1
ATOM 1391 O O . PRO A 1 176 ? 5.546 -3.818 -13.800 1.00 79.50 176 PRO A O 1
ATOM 1394 N N . ALA A 1 177 ? 7.601 -3.152 -14.402 1.00 75.62 177 ALA A N 1
ATOM 1395 C CA . ALA A 1 177 ? 8.092 -4.510 -14.661 1.00 75.62 177 ALA A CA 1
ATOM 1396 C C . ALA A 1 177 ? 8.242 -5.331 -13.384 1.00 75.62 177 ALA A C 1
ATOM 1398 O O . ALA A 1 177 ? 7.886 -6.509 -13.376 1.00 75.62 177 ALA A O 1
ATOM 1399 N N . GLU A 1 178 ? 8.696 -4.711 -12.302 1.00 79.19 178 GLU A N 1
ATOM 1400 C CA . GLU A 1 178 ? 8.817 -5.348 -10.996 1.00 79.19 178 GLU A CA 1
ATOM 1401 C C . GLU A 1 178 ? 7.473 -5.858 -10.471 1.00 79.19 178 GLU A C 1
ATOM 1403 O O . GLU A 1 178 ? 7.342 -7.029 -10.116 1.00 79.19 178 GLU A O 1
ATOM 1408 N N . GLY A 1 179 ? 6.438 -5.021 -10.515 1.00 77.31 179 GLY A N 1
ATOM 1409 C CA . GLY A 1 179 ? 5.084 -5.419 -10.139 1.00 77.31 179 GLY A CA 1
ATOM 1410 C C . GLY A 1 179 ? 4.557 -6.598 -10.959 1.00 77.31 179 GLY A C 1
ATOM 1411 O O . GLY A 1 179 ? 3.988 -7.551 -10.417 1.00 77.31 179 GLY A O 1
ATOM 1412 N N . ARG A 1 180 ? 4.830 -6.590 -12.273 1.00 72.81 180 ARG A N 1
ATOM 1413 C CA . ARG A 1 180 ? 4.523 -7.716 -13.170 1.00 72.81 180 ARG A CA 1
ATOM 1414 C C . ARG A 1 180 ? 5.271 -8.996 -12.770 1.00 72.81 180 ARG A C 1
ATOM 1416 O O . ARG A 1 180 ? 4.661 -10.067 -12.789 1.00 72.81 180 ARG A O 1
ATOM 1423 N N . ARG A 1 181 ? 6.553 -8.905 -12.389 1.00 72.38 181 ARG A N 1
ATOM 1424 C CA . ARG A 1 181 ? 7.356 -10.046 -11.903 1.00 72.38 181 ARG A CA 1
ATOM 1425 C C . ARG A 1 181 ? 6.779 -10.635 -10.617 1.00 72.38 181 ARG A C 1
ATOM 1427 O O . ARG A 1 181 ? 6.574 -11.847 -10.540 1.00 72.38 181 ARG A O 1
ATOM 1434 N N . GLN A 1 182 ? 6.477 -9.793 -9.629 1.00 74.31 182 GLN A N 1
ATOM 1435 C CA . GLN A 1 182 ? 5.925 -10.233 -8.343 1.00 74.31 182 GLN A CA 1
ATOM 1436 C C . GLN A 1 182 ? 4.589 -10.949 -8.517 1.00 74.31 182 GLN A C 1
ATOM 1438 O O . GLN A 1 182 ? 4.374 -12.019 -7.948 1.00 74.31 182 GLN A O 1
ATOM 1443 N N . LEU A 1 183 ? 3.727 -10.409 -9.377 1.00 70.88 183 LEU A N 1
ATOM 1444 C CA . LEU A 1 183 ? 2.465 -11.043 -9.718 1.00 70.88 183 LEU A CA 1
ATOM 1445 C C . LEU A 1 183 ? 2.655 -12.433 -10.349 1.00 70.88 183 LEU A C 1
ATOM 1447 O O . LEU A 1 183 ? 1.985 -13.392 -9.966 1.00 70.88 183 LEU A O 1
ATOM 1451 N N . HIS A 1 184 ? 3.583 -12.564 -11.298 1.00 67.62 184 HIS A N 1
ATOM 1452 C CA . HIS A 1 184 ? 3.879 -13.854 -11.922 1.00 67.62 184 HIS A CA 1
ATOM 1453 C C . HIS A 1 184 ? 4.323 -14.905 -10.885 1.00 67.62 184 HIS A C 1
ATOM 1455 O O . HIS A 1 184 ? 3.880 -16.054 -10.936 1.00 67.62 184 HIS A O 1
ATOM 1461 N N . HIS A 1 185 ? 5.175 -14.525 -9.927 1.00 64.44 185 HIS A N 1
ATOM 1462 C CA . HIS A 1 185 ? 5.612 -15.428 -8.859 1.00 64.44 185 HIS A CA 1
ATOM 1463 C C . HIS A 1 185 ? 4.484 -15.826 -7.906 1.00 64.44 185 HIS A C 1
ATOM 1465 O O . HIS A 1 185 ? 4.435 -16.985 -7.498 1.00 64.44 185 HIS A O 1
ATOM 1471 N N . LEU A 1 186 ? 3.587 -14.896 -7.577 1.00 64.25 186 LEU A N 1
ATOM 1472 C CA . LEU A 1 186 ? 2.442 -15.148 -6.706 1.00 64.25 186 LEU A CA 1
ATOM 1473 C C . LEU A 1 186 ? 1.504 -16.204 -7.302 1.00 64.25 186 LEU A C 1
ATOM 1475 O O . LEU A 1 186 ? 1.237 -17.216 -6.667 1.00 64.25 186 LEU A O 1
ATOM 1479 N N . ILE A 1 187 ? 1.105 -16.021 -8.566 1.00 58.69 187 ILE A N 1
ATOM 1480 C CA . ILE A 1 187 ? 0.197 -16.943 -9.269 1.00 58.69 187 ILE A CA 1
ATOM 1481 C C . ILE A 1 187 ? 0.802 -18.352 -9.390 1.00 58.69 187 ILE A C 1
ATOM 1483 O O . ILE A 1 187 ? 0.080 -19.338 -9.307 1.00 58.69 187 ILE A O 1
ATOM 1487 N N . ARG A 1 188 ? 2.123 -18.468 -9.592 1.00 58.34 188 ARG A N 1
ATOM 1488 C CA . ARG A 1 188 ? 2.794 -19.773 -9.725 1.00 58.34 188 ARG A CA 1
ATOM 1489 C C . ARG A 1 188 ? 3.075 -20.483 -8.405 1.00 58.34 188 ARG A C 1
ATOM 1491 O O . ARG A 1 188 ? 3.211 -21.696 -8.427 1.00 58.34 188 ARG A O 1
ATOM 1498 N N . LYS A 1 189 ? 3.228 -19.765 -7.289 1.00 52.38 189 LYS A N 1
ATOM 1499 C CA . LYS A 1 189 ? 3.441 -20.394 -5.973 1.00 52.38 189 LYS A CA 1
ATOM 1500 C C . LYS A 1 189 ? 2.195 -21.121 -5.458 1.00 52.38 189 LYS A C 1
ATOM 1502 O O . LYS A 1 189 ? 2.332 -21.990 -4.607 1.00 52.38 189 LYS A O 1
ATOM 1507 N N . GLU A 1 190 ? 1.016 -20.746 -5.944 1.00 46.28 190 GLU A N 1
ATOM 1508 C CA . GLU A 1 190 ? -0.274 -21.311 -5.529 1.00 46.28 190 GLU A CA 1
ATOM 1509 C C . GLU A 1 190 ? -0.813 -22.401 -6.481 1.00 46.28 190 GLU A C 1
ATOM 1511 O O . GLU A 1 190 ? -1.877 -22.958 -6.210 1.00 46.28 190 GLU A O 1
ATOM 1516 N N . ALA A 1 191 ? -0.103 -22.705 -7.577 1.00 39.09 191 ALA A N 1
ATOM 1517 C CA . ALA A 1 191 ? -0.444 -23.744 -8.559 1.00 39.09 191 ALA A CA 1
ATOM 1518 C C . ALA A 1 191 ? 0.392 -25.014 -8.354 1.00 39.09 191 ALA A C 1
ATOM 1520 O O . ALA A 1 191 ? -0.177 -26.114 -8.537 1.00 39.09 191 ALA A O 1
#

pLDDT: mean 72.26, std 17.75, range [33.19, 96.62]

Secondary structure (DSSP, 8-state):
---EEEEEETTEEEEEETTTTEE-STT-TT---------------GGG-PPPPP-GGGG-HHHHHHSS---S-EEEE-GGGHHHHHHHGGGS--SS-SEEEGGGG-TTGGGGHHHHHT-SB-S-EEEES--GGGHHHHHHHHTS--SS-EEEESS---TTPEE---TT--TTS-HHHHHHHHHHHHHHHT-